Protein AF-A0A0U4WC47-F1 (afdb_monomer_lite)

Foldseek 3Di:
DDDDDDPVVVVVVVVVVVVVVVVVVLLVVLLVCLQVVLVVCCVPPQVVVQPFFPDWDFDDDLSQEIETEGECVLVPDDLLRNLVRVLVSLVVSVVVSVVSCVVSVVDDDPVDPPDPSWHWYWYQYPLGIWIQTPQSWIADRVGDIDHNCRRNCVVVVVVVVVVCCVVCQQDAAAAFFAFLVSNLSHVLHAFPDKDWDDVQVVDDQQPTKIKGWHFDADPVRHTQKIWIFIDGNRTTHHGIDMDGDDDD

Radius of gyration: 32.3 Å; chains: 1; bounding box: 63×48×121 Å

Secondary structure (DSSP, 8-state):
---PPPHHHHHHHHHHHHHHHHHHHHHHHHHHHHHHHHHHHIIIIIGGGSTTEEEEEEESTTS-EEEEEE-TTGGGS-HHHHHHHHHHHHHHHHHHHHHHHHHTT----TTS-------EEEEEETTEEEEEETTTEEE-TT--EE-HHHHSSHHHHHHHHHHHHHHTGGGSPP-TT-BGGGGGGSTT-S-SEEEE-TTGGGS-GGG-EEEEEEEEE-TTS-EEEEEEEEEETTEEEEEEEEEES---

pLDDT: mean 86.5, std 11.66, range [39.75, 97.38]

Structure (mmCIF, N/CA/C/O backbone):
data_AF-A0A0U4WC47-F1
#
_entry.id   AF-A0A0U4WC47-F1
#
loop_
_atom_site.group_PDB
_atom_site.id
_atom_site.type_symbol
_atom_site.label_atom_id
_atom_site.label_alt_id
_atom_site.label_comp_id
_atom_site.label_asym_id
_atom_site.label_entity_id
_atom_site.label_seq_id
_atom_site.pdbx_PDB_ins_code
_atom_site.Cartn_x
_atom_site.Cartn_y
_atom_site.Cartn_z
_atom_site.occupancy
_atom_site.B_iso_or_equiv
_atom_site.auth_seq_id
_atom_site.auth_comp_id
_atom_site.auth_asym_id
_atom_site.auth_atom_id
_atom_site.pdbx_PDB_model_num
ATOM 1 N N . MET A 1 1 ? 3.510 18.538 -71.691 1.00 40.88 1 MET A N 1
ATOM 2 C CA . MET A 1 1 ? 4.575 19.157 -70.867 1.00 40.88 1 MET A CA 1
ATOM 3 C C . MET A 1 1 ? 4.304 18.842 -69.401 1.00 40.88 1 MET A C 1
ATOM 5 O O . MET A 1 1 ? 3.218 19.149 -68.930 1.00 40.88 1 MET A O 1
ATOM 9 N N . LYS A 1 2 ? 5.226 18.169 -68.696 1.00 51.00 2 LYS A N 1
ATOM 10 C CA . LYS A 1 2 ? 5.104 17.934 -67.245 1.00 51.00 2 LYS A CA 1
ATOM 11 C C . LYS A 1 2 ? 5.467 19.232 -66.519 1.00 51.00 2 LYS A C 1
ATOM 13 O O . LYS A 1 2 ? 6.607 19.675 -66.615 1.00 51.00 2 LYS A O 1
ATOM 18 N N . ASN A 1 3 ? 4.503 19.838 -65.826 1.00 56.09 3 ASN A N 1
ATOM 19 C CA . ASN A 1 3 ? 4.734 21.010 -64.982 1.00 56.09 3 ASN A CA 1
ATOM 20 C C . ASN A 1 3 ? 5.703 20.632 -63.855 1.00 56.09 3 ASN A C 1
ATOM 22 O O . ASN A 1 3 ? 5.317 19.930 -62.920 1.00 56.09 3 ASN A O 1
ATOM 26 N N . LEU A 1 4 ? 6.964 21.070 -63.944 1.00 58.47 4 LEU A N 1
ATOM 27 C CA . LEU A 1 4 ? 7.881 20.968 -62.813 1.00 58.47 4 LEU A CA 1
ATOM 28 C C . LEU A 1 4 ? 7.326 21.810 -61.655 1.00 58.47 4 LEU A C 1
ATOM 30 O O . LEU A 1 4 ? 6.937 22.962 -61.877 1.00 58.47 4 LEU A O 1
ATOM 34 N N . PRO A 1 5 ? 7.290 21.275 -60.422 1.00 60.28 5 PRO A N 1
ATOM 35 C CA . PRO A 1 5 ? 6.843 22.047 -59.279 1.00 60.28 5 PRO A CA 1
ATOM 36 C C . PRO A 1 5 ? 7.751 23.278 -59.112 1.00 60.28 5 PRO A C 1
ATOM 38 O O . PRO A 1 5 ? 8.973 23.171 -59.259 1.00 60.28 5 PRO A O 1
ATOM 41 N N . PRO A 1 6 ? 7.184 24.461 -58.816 1.00 65.62 6 PRO A N 1
ATOM 42 C CA . PRO A 1 6 ? 7.965 25.683 -58.676 1.00 65.62 6 PRO A CA 1
ATOM 43 C C . PRO A 1 6 ? 9.021 25.484 -57.587 1.00 65.62 6 PRO A C 1
ATOM 45 O O . PRO A 1 6 ? 8.682 25.053 -56.487 1.00 65.62 6 PRO A O 1
ATOM 48 N N . LYS A 1 7 ? 10.291 25.805 -57.878 1.00 62.16 7 LYS A N 1
ATOM 49 C CA . LYS A 1 7 ? 11.459 25.544 -57.007 1.00 62.16 7 LYS A CA 1
ATOM 50 C C . LYS A 1 7 ? 11.210 25.882 -55.526 1.00 62.16 7 LYS A C 1
ATOM 52 O O . LYS A 1 7 ? 11.622 25.127 -54.654 1.00 62.16 7 LYS A O 1
ATOM 57 N N . ARG A 1 8 ? 10.459 26.954 -55.235 1.00 61.75 8 ARG A N 1
ATOM 58 C CA . ARG A 1 8 ? 10.066 27.362 -53.870 1.00 61.75 8 ARG A CA 1
ATOM 59 C C . ARG A 1 8 ? 9.258 26.303 -53.097 1.00 61.75 8 ARG A C 1
ATOM 61 O O . ARG A 1 8 ? 9.469 26.172 -51.899 1.00 61.75 8 ARG A O 1
ATOM 68 N N . ARG A 1 9 ? 8.392 25.524 -53.762 1.00 64.75 9 ARG A N 1
ATOM 69 C CA . ARG A 1 9 ? 7.627 24.423 -53.141 1.00 64.75 9 ARG A CA 1
ATOM 70 C C . ARG A 1 9 ? 8.509 23.224 -52.783 1.00 64.75 9 ARG A C 1
ATOM 72 O O . ARG A 1 9 ? 8.246 22.555 -51.792 1.00 64.75 9 ARG A O 1
ATOM 79 N N . LEU A 1 10 ? 9.563 22.964 -53.559 1.00 72.44 10 LEU A N 1
ATOM 80 C CA . LEU A 1 10 ? 10.512 21.886 -53.264 1.00 72.44 10 LEU A CA 1
ATOM 81 C C . LEU A 1 10 ? 11.360 22.227 -52.027 1.00 72.44 10 LEU A C 1
ATOM 83 O O . LEU A 1 10 ? 11.499 21.399 -51.132 1.00 72.44 10 LEU A O 1
ATOM 87 N N . PHE A 1 11 ? 11.842 23.472 -51.930 1.00 73.69 11 PHE A N 1
ATOM 88 C CA . PHE A 1 11 ? 12.573 23.954 -50.752 1.00 73.69 11 PHE A CA 1
ATOM 89 C C . PHE A 1 11 ? 11.724 23.926 -49.475 1.00 73.69 11 PHE A C 1
ATOM 91 O O . PHE A 1 11 ? 12.222 23.502 -48.436 1.00 73.69 11 PHE A O 1
ATOM 98 N N . SER A 1 12 ? 10.444 24.314 -49.539 1.00 74.69 12 SER A N 1
ATOM 99 C CA . SER A 1 12 ? 9.562 24.257 -48.366 1.00 74.69 12 SER A CA 1
ATOM 100 C C . SER A 1 12 ? 9.295 22.826 -47.896 1.00 74.69 12 SER A C 1
ATOM 102 O O . SER A 1 12 ? 9.267 22.581 -46.696 1.00 74.69 12 SER A O 1
ATOM 104 N N . VAL A 1 13 ? 9.146 21.865 -48.816 1.00 77.69 13 VAL A N 1
ATOM 105 C CA . VAL A 1 13 ? 8.960 20.447 -48.457 1.00 77.69 13 VAL A CA 1
ATOM 106 C C . VAL A 1 13 ? 10.220 19.879 -47.799 1.00 77.69 13 VAL A C 1
ATOM 108 O O . VAL A 1 13 ? 10.122 19.237 -46.757 1.00 77.69 13 VAL A O 1
ATOM 111 N N . ILE A 1 14 ? 11.404 20.171 -48.346 1.00 82.50 14 ILE A N 1
ATOM 112 C CA . ILE A 1 14 ? 12.684 19.741 -47.760 1.00 82.50 14 ILE A CA 1
ATOM 113 C C . ILE A 1 14 ? 12.885 20.355 -46.367 1.00 82.50 14 ILE A C 1
ATOM 115 O O . ILE A 1 14 ? 13.279 19.649 -45.443 1.00 82.50 14 ILE A O 1
ATOM 119 N N . ALA A 1 15 ? 12.566 21.640 -46.186 1.00 80.56 15 ALA A N 1
ATOM 120 C CA . ALA A 1 15 ? 12.652 22.305 -44.888 1.00 80.56 15 ALA A CA 1
ATOM 121 C C . ALA A 1 15 ? 11.724 21.667 -43.839 1.00 80.56 15 ALA A C 1
ATOM 123 O O . ALA A 1 15 ? 12.153 21.432 -42.714 1.00 80.56 15 ALA A O 1
ATOM 124 N N . VAL A 1 16 ? 10.483 21.323 -44.205 1.00 83.31 16 VAL A N 1
ATOM 125 C CA . VAL A 1 16 ? 9.547 20.625 -43.304 1.00 83.31 16 VAL A CA 1
ATOM 126 C C . VAL A 1 16 ? 10.073 19.239 -42.924 1.00 83.31 16 VAL A C 1
ATOM 128 O O . VAL A 1 16 ? 10.047 18.886 -41.749 1.00 83.31 16 VAL A O 1
ATOM 131 N N . ILE A 1 17 ? 10.607 18.476 -43.884 1.00 83.88 17 ILE A N 1
ATOM 132 C CA . ILE A 1 17 ? 11.210 17.160 -43.620 1.00 83.88 17 ILE A CA 1
ATOM 133 C C . ILE A 1 17 ? 12.399 17.287 -42.660 1.00 83.88 17 ILE A C 1
ATOM 135 O O . ILE A 1 17 ? 12.501 16.510 -41.715 1.00 83.88 17 ILE A O 1
ATOM 139 N N . LEU A 1 18 ? 13.272 18.279 -42.863 1.00 83.88 18 LEU A N 1
ATOM 140 C CA . LEU A 1 18 ? 14.415 18.530 -41.982 1.00 83.88 18 LEU A CA 1
ATOM 141 C C . LEU A 1 18 ? 13.976 18.909 -40.566 1.00 83.88 18 LEU A C 1
ATOM 143 O O . LEU A 1 18 ? 14.536 18.394 -39.604 1.00 83.88 18 LEU A O 1
ATOM 147 N N . ILE A 1 19 ? 12.957 19.759 -40.426 1.00 82.31 19 ILE A N 1
ATOM 148 C CA . ILE A 1 19 ? 12.401 20.130 -39.119 1.00 82.31 19 ILE A CA 1
ATOM 149 C C . ILE A 1 19 ? 11.858 18.889 -38.403 1.00 82.31 19 ILE A C 1
ATOM 151 O O . ILE A 1 19 ? 12.210 18.643 -37.252 1.00 82.31 19 ILE A O 1
ATOM 155 N N . ILE A 1 20 ? 11.053 18.077 -39.095 1.00 80.81 20 ILE A N 1
ATOM 156 C CA . ILE A 1 20 ? 10.508 16.825 -38.557 1.00 80.81 20 ILE A CA 1
ATOM 157 C C . ILE A 1 20 ? 11.643 15.886 -38.123 1.00 80.81 20 ILE A C 1
ATOM 159 O O . ILE A 1 20 ? 11.606 15.348 -37.018 1.00 80.81 20 ILE A O 1
ATOM 163 N N . LEU A 1 21 ? 12.678 15.729 -38.952 1.00 86.44 21 LEU A N 1
ATOM 164 C CA . LEU A 1 21 ? 13.836 14.891 -38.645 1.00 86.44 21 LEU A CA 1
ATOM 165 C C . LEU A 1 21 ? 14.581 15.373 -37.390 1.00 86.44 21 LEU A C 1
ATOM 167 O O . LEU A 1 21 ? 14.935 14.555 -36.546 1.00 86.44 21 LEU A O 1
ATOM 171 N N . VAL A 1 22 ? 14.786 16.684 -37.236 1.00 82.06 22 VAL A N 1
ATOM 172 C CA . VAL A 1 22 ? 15.430 17.266 -36.046 1.00 82.06 22 VAL A CA 1
ATOM 173 C C . VAL A 1 22 ? 14.623 16.971 -34.781 1.00 82.06 22 VAL A C 1
ATOM 175 O O . VAL A 1 22 ? 15.213 16.584 -33.772 1.00 82.06 22 VAL A O 1
ATOM 178 N N . PHE A 1 23 ? 13.291 17.086 -34.835 1.00 80.06 23 PHE A N 1
ATOM 179 C CA . PHE A 1 23 ? 12.427 16.714 -33.711 1.00 80.06 23 PHE A CA 1
ATOM 180 C C . PHE A 1 23 ? 12.566 15.227 -33.353 1.00 80.06 23 PHE A C 1
ATOM 182 O O . PHE A 1 23 ? 12.828 14.909 -32.195 1.00 80.06 23 PHE A O 1
ATOM 189 N N . TYR A 1 24 ? 12.503 14.324 -34.340 1.00 82.31 24 TYR A N 1
ATOM 190 C CA . TYR A 1 24 ? 12.669 12.883 -34.098 1.00 82.31 24 TYR A CA 1
ATOM 191 C C . TYR A 1 24 ? 14.044 12.522 -33.520 1.00 82.31 24 TYR A C 1
ATOM 193 O O . TYR A 1 24 ? 14.138 11.666 -32.641 1.00 82.31 24 TYR A O 1
ATOM 201 N N . ILE A 1 25 ? 15.115 13.176 -33.981 1.00 86.25 25 ILE A N 1
ATOM 202 C CA . ILE A 1 25 ? 16.465 12.976 -33.438 1.00 86.25 25 ILE A CA 1
ATOM 203 C C . ILE A 1 25 ? 16.537 13.458 -31.984 1.00 86.25 25 ILE A C 1
ATOM 205 O O . ILE A 1 25 ? 17.119 12.772 -31.143 1.00 86.25 25 ILE A O 1
ATOM 209 N N . GLY A 1 26 ? 15.937 14.610 -31.671 1.00 84.06 26 GLY A N 1
ATOM 210 C CA . GLY A 1 26 ? 15.867 15.135 -30.307 1.00 84.06 26 GLY A CA 1
ATOM 211 C C . GLY A 1 26 ? 15.173 14.166 -29.347 1.00 84.06 26 GLY A C 1
ATOM 212 O O . GLY A 1 26 ? 15.734 13.827 -28.301 1.00 84.06 26 GLY A O 1
ATOM 213 N N . ASP A 1 27 ? 14.007 13.654 -29.740 1.00 83.44 27 ASP A N 1
ATOM 214 C CA . ASP A 1 27 ? 13.246 12.675 -28.958 1.00 83.44 27 ASP A CA 1
ATOM 215 C C . ASP A 1 27 ? 14.028 11.370 -28.767 1.00 83.44 27 ASP A C 1
ATOM 217 O O . ASP A 1 27 ? 14.104 10.841 -27.655 1.00 83.44 27 ASP A O 1
ATOM 221 N N . PHE A 1 28 ? 14.687 10.883 -29.824 1.00 86.88 28 PHE A N 1
ATOM 222 C CA . PHE A 1 28 ? 15.540 9.698 -29.754 1.00 86.88 28 PHE A CA 1
ATOM 223 C C . PHE A 1 28 ? 16.703 9.878 -28.768 1.00 86.88 28 PHE A C 1
ATOM 225 O O . PHE A 1 28 ? 16.949 9.007 -27.931 1.00 86.88 28 PHE A O 1
ATOM 232 N N . ILE A 1 29 ? 17.401 11.019 -28.816 1.00 90.38 29 ILE A N 1
ATOM 233 C CA . ILE A 1 29 ? 18.509 11.329 -27.900 1.00 90.38 29 ILE A CA 1
ATOM 234 C C . ILE A 1 29 ? 18.018 11.370 -26.450 1.00 90.38 29 ILE A C 1
ATOM 236 O O . ILE A 1 29 ? 18.678 10.824 -25.562 1.00 90.38 29 ILE A O 1
ATOM 240 N N . ASN A 1 30 ? 16.874 12.007 -26.199 1.00 90.31 30 ASN A N 1
ATOM 241 C CA . ASN A 1 30 ? 16.283 12.090 -24.866 1.00 90.31 30 ASN A CA 1
ATOM 242 C C . ASN A 1 30 ? 15.894 10.705 -24.337 1.00 90.31 30 ASN A C 1
ATOM 244 O O . ASN A 1 30 ? 16.222 10.371 -23.197 1.00 90.31 30 ASN A O 1
ATOM 248 N N . HIS A 1 31 ? 15.283 9.867 -25.178 1.00 89.12 31 HIS A N 1
ATOM 249 C CA . HIS A 1 31 ? 14.934 8.494 -24.822 1.00 89.12 31 HIS A CA 1
ATOM 250 C C . HIS A 1 31 ? 16.175 7.637 -24.523 1.00 89.12 31 HIS A C 1
ATOM 252 O O . HIS A 1 31 ? 16.215 6.912 -23.529 1.00 89.12 31 HIS A O 1
ATOM 258 N N . TYR A 1 32 ? 17.229 7.765 -25.332 1.00 92.81 32 TYR A N 1
ATOM 259 C CA . TYR A 1 32 ? 18.493 7.065 -25.105 1.00 92.81 32 TYR A CA 1
ATOM 260 C C . TYR A 1 32 ? 19.158 7.479 -23.783 1.00 92.81 32 TYR A C 1
ATOM 262 O O . TYR A 1 32 ? 19.566 6.620 -22.998 1.00 92.81 32 TYR A O 1
ATOM 270 N N . LYS A 1 33 ? 19.232 8.789 -23.500 1.00 94.44 33 LYS A N 1
ATOM 271 C CA . LYS A 1 33 ? 19.784 9.308 -22.237 1.00 94.44 33 LYS A CA 1
ATOM 272 C C . LYS A 1 33 ? 18.973 8.845 -21.028 1.00 94.44 33 LYS A C 1
ATOM 274 O O . LYS A 1 33 ? 19.570 8.451 -20.032 1.00 94.44 33 LYS A O 1
ATOM 279 N N . PHE A 1 34 ? 17.644 8.849 -21.128 1.00 94.69 34 PHE A N 1
ATOM 280 C CA . PHE A 1 34 ? 16.756 8.319 -20.095 1.00 94.69 34 PHE A CA 1
ATOM 281 C C . PHE A 1 34 ? 17.054 6.849 -19.789 1.00 94.69 34 PHE A C 1
ATOM 283 O O . PHE A 1 34 ? 17.319 6.512 -18.636 1.00 94.69 34 PHE A O 1
ATOM 290 N N . ASN A 1 35 ? 17.083 5.996 -20.818 1.00 94.44 35 ASN A N 1
ATOM 291 C CA . ASN A 1 35 ? 17.319 4.563 -20.646 1.00 94.44 35 ASN A CA 1
ATOM 292 C C . ASN A 1 35 ? 18.686 4.283 -20.017 1.00 94.44 35 ASN A C 1
ATOM 294 O O . ASN A 1 35 ? 18.793 3.481 -19.090 1.00 94.44 35 ASN A O 1
ATOM 298 N N . ARG A 1 36 ? 19.729 4.960 -20.505 1.00 96.44 36 ARG A N 1
ATOM 299 C CA . ARG A 1 36 ? 21.088 4.819 -19.981 1.00 96.44 36 ARG A CA 1
ATOM 300 C C . ARG A 1 36 ? 21.171 5.259 -18.520 1.00 96.44 36 ARG A C 1
ATOM 302 O O . ARG A 1 36 ? 21.644 4.490 -17.693 1.00 96.44 36 ARG A O 1
ATOM 309 N N . ASP A 1 37 ? 20.706 6.465 -18.202 1.00 97.38 37 ASP A N 1
ATOM 310 C CA . ASP A 1 37 ? 20.843 7.034 -16.860 1.00 97.38 37 ASP A CA 1
ATOM 311 C C . ASP A 1 37 ? 20.012 6.267 -15.821 1.00 97.38 37 ASP A C 1
ATOM 313 O O . ASP A 1 37 ? 20.478 6.072 -14.698 1.00 97.38 37 ASP A O 1
ATOM 317 N N . LEU A 1 38 ? 18.809 5.797 -16.181 1.00 96.44 38 LEU A N 1
ATOM 318 C CA . LEU A 1 38 ? 18.002 4.976 -15.276 1.00 96.44 38 LEU A CA 1
ATOM 319 C C . LEU A 1 38 ? 18.659 3.612 -15.040 1.00 96.44 38 LEU A C 1
ATOM 321 O O . LEU A 1 38 ? 18.726 3.158 -13.901 1.00 96.44 38 LEU A O 1
ATOM 325 N N . LYS A 1 39 ? 19.195 2.978 -16.092 1.00 96.19 39 LYS A N 1
ATOM 326 C CA . LYS A 1 39 ? 19.908 1.701 -15.970 1.00 96.19 39 LYS A CA 1
ATOM 327 C C . LYS A 1 39 ? 21.163 1.828 -15.102 1.00 96.19 39 LYS A C 1
ATOM 329 O O . LYS A 1 39 ? 21.364 0.984 -14.234 1.00 96.19 39 LYS A O 1
ATOM 334 N N . SER A 1 40 ? 21.966 2.876 -15.302 1.00 96.62 40 SER A N 1
ATOM 335 C CA . SER A 1 40 ? 23.136 3.170 -14.460 1.00 96.62 40 SER A CA 1
ATOM 336 C C . SER A 1 40 ? 22.738 3.381 -13.005 1.00 96.62 40 SER A C 1
ATOM 338 O O . SER A 1 40 ? 23.314 2.766 -12.117 1.00 96.62 40 SER A O 1
ATOM 340 N N . TYR A 1 41 ? 21.696 4.172 -12.749 1.00 96.25 41 TYR A N 1
ATOM 341 C CA . TYR A 1 41 ? 21.220 4.391 -11.389 1.00 96.25 41 TYR A CA 1
ATOM 342 C C . TYR A 1 41 ? 20.768 3.094 -10.704 1.00 96.25 41 TYR A C 1
ATOM 344 O O . TYR A 1 41 ? 21.143 2.852 -9.560 1.00 96.25 41 TYR A O 1
ATOM 352 N N . VAL A 1 42 ? 20.011 2.233 -11.392 1.00 94.81 42 VAL A N 1
ATOM 353 C CA . VAL A 1 42 ? 19.596 0.952 -10.802 1.00 94.81 42 VAL A CA 1
ATOM 354 C C . VAL A 1 42 ? 20.811 0.071 -10.509 1.00 94.81 42 VAL A C 1
ATOM 356 O O . VAL A 1 42 ? 20.886 -0.494 -9.421 1.00 94.81 42 VAL A O 1
ATOM 359 N N . ALA A 1 43 ? 21.787 0.014 -11.420 1.00 93.88 43 ALA A N 1
ATOM 360 C CA . ALA A 1 43 ? 23.025 -0.744 -11.235 1.00 93.88 43 ALA A CA 1
ATOM 361 C C . ALA A 1 43 ? 23.877 -0.244 -10.057 1.00 93.88 43 ALA A C 1
ATOM 363 O O . ALA A 1 43 ? 24.466 -1.047 -9.342 1.00 93.88 43 ALA A O 1
ATOM 364 N N . GLU A 1 44 ? 23.964 1.073 -9.872 1.00 93.12 44 GLU A N 1
ATOM 365 C CA . GLU A 1 44 ? 24.896 1.706 -8.930 1.00 93.12 44 GLU A CA 1
ATOM 366 C C . GLU A 1 44 ? 24.268 1.974 -7.556 1.00 93.12 44 GLU A C 1
ATOM 368 O O . GLU A 1 44 ? 24.967 1.973 -6.547 1.00 93.12 44 GLU A O 1
ATOM 373 N N . SER A 1 45 ? 22.958 2.235 -7.501 1.00 88.50 45 SER A N 1
ATOM 374 C CA . SER A 1 45 ? 22.285 2.759 -6.301 1.00 88.50 45 SER A CA 1
ATOM 375 C C . SER A 1 45 ? 21.182 1.865 -5.746 1.00 88.50 45 SER A C 1
ATOM 377 O O . SER A 1 45 ? 20.922 1.941 -4.545 1.00 88.50 45 SER A O 1
ATOM 379 N N . VAL A 1 46 ? 20.533 1.050 -6.584 1.00 88.00 46 VAL A N 1
ATOM 380 C CA . VAL A 1 46 ? 19.384 0.225 -6.179 1.00 88.00 46 VAL A CA 1
ATOM 381 C C . VAL A 1 46 ? 19.815 -1.226 -6.000 1.00 88.00 46 VAL A C 1
ATOM 383 O O . VAL A 1 46 ? 19.888 -1.690 -4.868 1.00 88.00 46 VAL A O 1
ATOM 386 N N . ALA A 1 47 ? 20.189 -1.917 -7.081 1.00 87.56 47 ALA A N 1
ATOM 387 C CA . ALA A 1 47 ? 20.524 -3.342 -7.074 1.00 87.56 47 ALA A CA 1
ATOM 388 C C . ALA A 1 47 ? 21.564 -3.745 -6.005 1.00 87.56 47 ALA A C 1
ATOM 390 O O . ALA A 1 47 ? 21.325 -4.738 -5.322 1.00 87.56 47 ALA A O 1
ATOM 391 N N . PRO A 1 48 ? 22.650 -2.979 -5.753 1.00 85.75 48 PRO A N 1
ATOM 392 C CA . PRO A 1 48 ? 23.635 -3.344 -4.730 1.00 85.75 48 PRO A CA 1
ATOM 393 C C . PRO A 1 48 ? 23.092 -3.343 -3.295 1.00 85.75 48 PRO A C 1
ATOM 395 O O . PRO A 1 48 ? 23.665 -3.991 -2.424 1.00 85.75 48 PRO A O 1
ATOM 398 N N . LYS A 1 49 ? 22.004 -2.609 -3.026 1.00 82.81 49 LYS A N 1
ATOM 399 C CA . LYS A 1 49 ? 21.366 -2.554 -1.701 1.00 82.81 49 LYS A CA 1
ATOM 400 C C . LYS A 1 49 ? 20.381 -3.700 -1.481 1.00 82.81 49 LYS A C 1
ATOM 402 O O . LYS A 1 49 ? 19.960 -3.933 -0.351 1.00 82.81 49 LYS A O 1
ATOM 407 N N . ILE A 1 50 ? 20.002 -4.404 -2.545 1.00 84.06 50 ILE A N 1
ATOM 408 C CA . ILE A 1 50 ? 18.994 -5.453 -2.491 1.00 84.06 50 ILE A CA 1
ATOM 409 C C . ILE A 1 50 ? 19.694 -6.792 -2.262 1.00 84.06 50 ILE A C 1
ATOM 411 O O . ILE A 1 50 ? 20.202 -7.434 -3.183 1.00 84.06 50 ILE A O 1
ATOM 415 N N . LYS A 1 51 ? 19.729 -7.222 -1.001 1.00 80.12 51 LYS A N 1
ATOM 416 C CA . LYS A 1 51 ? 20.315 -8.509 -0.622 1.00 80.12 51 LYS A CA 1
ATOM 417 C C . LYS A 1 51 ? 19.589 -9.653 -1.344 1.00 80.12 51 LYS A C 1
ATOM 419 O O . LYS A 1 51 ? 18.366 -9.723 -1.313 1.00 80.12 51 LYS A O 1
ATOM 424 N N . GLY A 1 52 ? 20.348 -10.556 -1.965 1.00 80.31 52 GLY A N 1
ATOM 425 C CA . GLY A 1 52 ? 19.808 -11.761 -2.609 1.00 80.31 52 GLY A CA 1
ATOM 426 C C . GLY A 1 52 ? 19.327 -11.584 -4.055 1.00 80.31 52 GLY A C 1
ATOM 427 O O . GLY A 1 52 ? 18.905 -12.569 -4.664 1.00 80.31 52 GLY A O 1
ATOM 428 N N . VAL A 1 53 ? 19.427 -10.380 -4.637 1.00 87.50 53 VAL A N 1
ATOM 429 C CA . VAL A 1 53 ? 19.207 -10.189 -6.080 1.00 87.50 53 VAL A CA 1
ATOM 430 C C . VAL A 1 53 ? 20.344 -10.833 -6.862 1.00 87.50 53 VAL A C 1
ATOM 432 O O . VAL A 1 53 ? 21.515 -10.521 -6.653 1.00 87.50 53 VAL A O 1
ATOM 435 N N . LYS A 1 54 ? 19.983 -11.720 -7.789 1.00 89.25 54 LYS A N 1
ATOM 436 C CA . LYS A 1 54 ? 20.915 -12.354 -8.728 1.00 89.25 54 LYS A CA 1
ATOM 437 C C . LYS A 1 54 ? 21.130 -11.479 -9.954 1.00 89.25 54 LYS A C 1
ATOM 439 O O . LYS A 1 54 ? 22.257 -11.265 -10.382 1.00 89.25 54 LYS A O 1
ATOM 444 N N . GLU A 1 55 ? 20.032 -10.974 -10.508 1.00 93.12 55 GLU A N 1
ATOM 445 C CA . GLU A 1 55 ? 20.016 -10.195 -11.742 1.00 93.12 55 GLU A CA 1
ATOM 446 C C . GLU A 1 55 ? 18.906 -9.147 -11.695 1.00 93.12 55 GLU A C 1
ATOM 448 O O . GLU A 1 55 ? 17.898 -9.318 -11.005 1.00 93.12 55 GLU A O 1
ATOM 453 N N . PHE A 1 56 ? 19.068 -8.076 -12.470 1.00 95.38 56 PHE A N 1
ATOM 454 C CA . PHE A 1 56 ? 18.011 -7.098 -12.692 1.00 95.38 56 PHE A CA 1
ATOM 455 C C . PHE A 1 56 ? 17.910 -6.728 -14.173 1.00 95.38 56 PHE A C 1
ATOM 457 O O . PHE A 1 56 ? 18.891 -6.760 -14.921 1.00 95.38 56 PHE A O 1
ATOM 464 N N . SER A 1 57 ? 16.721 -6.316 -14.602 1.00 96.31 57 SER A N 1
ATOM 465 C CA . SER A 1 57 ? 16.503 -5.708 -15.913 1.00 96.31 57 SER A CA 1
ATOM 466 C C . SER A 1 57 ? 15.411 -4.644 -15.852 1.00 96.31 57 SER A C 1
ATOM 468 O O . SER A 1 57 ? 14.653 -4.563 -14.891 1.00 96.31 57 SER A O 1
ATOM 470 N N . LEU A 1 58 ? 15.344 -3.799 -16.879 1.00 96.25 58 LEU A N 1
ATOM 471 C CA . LEU A 1 58 ? 14.319 -2.766 -17.015 1.00 96.25 58 LEU A CA 1
ATOM 472 C C . LEU A 1 58 ? 13.496 -3.046 -18.268 1.00 96.25 58 LEU A C 1
ATOM 474 O O . LEU A 1 58 ? 14.068 -3.350 -19.316 1.00 96.25 58 LEU A O 1
ATOM 478 N N . SER A 1 59 ? 12.171 -2.944 -18.175 1.00 94.50 59 SER A N 1
ATOM 479 C CA . SER A 1 59 ? 11.284 -3.243 -19.304 1.00 94.50 59 SER A CA 1
ATOM 480 C C . SER A 1 59 ? 10.004 -2.403 -19.312 1.00 94.50 59 SER A C 1
ATOM 482 O O . SER A 1 59 ? 9.716 -1.643 -18.385 1.00 94.50 59 SER A O 1
ATOM 484 N N . GLY A 1 60 ? 9.236 -2.519 -20.396 1.00 89.44 60 GLY A N 1
ATOM 485 C CA . GLY A 1 60 ? 7.979 -1.800 -20.580 1.00 89.44 60 GLY A CA 1
ATOM 486 C C . GLY A 1 60 ? 8.142 -0.332 -21.006 1.00 89.44 60 GLY A C 1
ATOM 487 O O . GLY A 1 60 ? 9.258 0.193 -21.096 1.00 89.44 60 GLY A O 1
ATOM 488 N N . PRO A 1 61 ? 7.021 0.351 -21.296 1.00 86.19 61 PRO A N 1
ATOM 489 C CA . PRO A 1 61 ? 7.027 1.736 -21.753 1.00 86.19 61 PRO A CA 1
ATOM 490 C C . PRO A 1 61 ? 7.645 2.652 -20.699 1.00 86.19 61 PRO A C 1
ATOM 492 O O . PRO A 1 61 ? 7.321 2.573 -19.513 1.00 86.19 61 PRO A O 1
ATOM 495 N N . LYS A 1 62 ? 8.565 3.518 -21.143 1.00 87.44 62 LYS A N 1
ATOM 496 C CA . LYS A 1 62 ? 9.361 4.395 -20.265 1.00 87.44 62 LYS A CA 1
ATOM 497 C C . LYS A 1 62 ? 9.979 3.624 -19.095 1.00 87.44 62 LYS A C 1
ATOM 499 O O . LYS A 1 62 ? 10.003 4.141 -17.980 1.00 87.44 62 LYS A O 1
ATOM 504 N N . LEU A 1 63 ? 10.410 2.384 -19.351 1.00 92.06 63 LEU A N 1
ATOM 505 C CA . LEU A 1 63 ? 10.995 1.487 -18.359 1.00 92.06 63 LEU A CA 1
ATOM 506 C C . LEU A 1 63 ? 10.144 1.466 -17.086 1.00 92.06 63 LEU A C 1
ATOM 508 O O . LEU A 1 63 ? 10.595 1.908 -16.043 1.00 92.06 63 LEU A O 1
ATOM 512 N N . LYS A 1 64 ? 8.862 1.111 -17.199 1.00 92.19 64 LYS A N 1
ATOM 513 C CA . LYS A 1 64 ? 7.961 1.084 -16.038 1.00 92.19 64 LYS A CA 1
ATOM 514 C C . LYS A 1 64 ? 8.226 -0.099 -15.110 1.00 92.19 64 LYS A C 1
ATOM 516 O O . LYS A 1 64 ? 7.948 0.000 -13.926 1.00 92.19 64 LYS A O 1
ATOM 521 N N . ASN A 1 65 ? 8.762 -1.192 -15.646 1.00 96.00 65 ASN A N 1
ATOM 522 C CA . ASN A 1 65 ? 9.004 -2.411 -14.894 1.00 96.00 65 ASN A CA 1
ATOM 523 C C . ASN A 1 65 ? 10.478 -2.473 -14.484 1.00 96.00 65 ASN A C 1
ATOM 525 O O . ASN A 1 65 ? 11.358 -2.551 -15.353 1.00 96.00 65 ASN A O 1
ATOM 529 N N . LEU A 1 66 ? 10.730 -2.499 -13.177 1.00 97.06 66 LEU A N 1
ATOM 530 C CA . LEU A 1 66 ? 11.988 -2.952 -12.594 1.00 97.06 66 LEU A CA 1
ATOM 531 C C . LEU A 1 66 ? 11.881 -4.456 -12.344 1.00 97.06 66 LEU A C 1
ATOM 533 O O . LEU A 1 66 ? 11.232 -4.888 -11.399 1.00 97.06 66 LEU A O 1
ATOM 537 N N . ASN A 1 67 ? 12.503 -5.260 -13.198 1.00 97.12 67 ASN A N 1
ATOM 538 C CA . ASN A 1 67 ? 12.519 -6.706 -13.028 1.00 97.12 67 ASN A CA 1
ATOM 539 C C . ASN A 1 67 ? 13.701 -7.096 -12.140 1.00 97.12 67 ASN A C 1
ATOM 541 O O . ASN A 1 67 ? 14.844 -6.760 -12.460 1.00 97.12 67 ASN A O 1
ATOM 545 N N . LEU A 1 68 ? 13.436 -7.839 -11.075 1.00 95.44 68 LEU A N 1
ATOM 546 C CA . LEU A 1 68 ? 14.425 -8.370 -10.149 1.00 95.44 68 LEU A CA 1
ATOM 547 C C . LEU A 1 68 ? 14.312 -9.894 -10.120 1.00 95.44 68 LEU A C 1
ATOM 549 O O . LEU A 1 68 ? 13.216 -10.430 -9.975 1.00 95.44 68 LEU A O 1
ATOM 553 N N . THR A 1 69 ? 15.437 -10.590 -10.232 1.00 94.94 69 THR A N 1
ATOM 554 C CA . THR A 1 69 ? 15.492 -12.051 -10.118 1.00 94.94 69 THR A CA 1
ATOM 555 C C . THR A 1 69 ? 16.108 -12.428 -8.778 1.00 94.94 69 THR A C 1
ATOM 557 O O . THR A 1 69 ? 17.237 -12.026 -8.482 1.00 94.94 69 THR A O 1
ATOM 560 N N . PHE A 1 70 ? 15.393 -13.226 -7.987 1.00 90.25 70 PHE A N 1
ATOM 561 C CA . PHE A 1 70 ? 15.824 -13.669 -6.659 1.00 90.25 70 PHE A CA 1
ATOM 562 C C . PHE A 1 70 ? 16.079 -15.181 -6.596 1.00 90.25 70 PHE A C 1
ATOM 564 O O . PHE A 1 70 ? 15.754 -15.944 -7.506 1.00 90.25 70 PHE A O 1
ATOM 571 N N . GLY A 1 71 ? 16.738 -15.614 -5.517 1.00 79.88 71 GLY A N 1
ATOM 572 C CA . GLY A 1 71 ? 16.748 -17.016 -5.091 1.00 79.88 71 GLY A CA 1
ATOM 573 C C . GLY A 1 71 ? 15.485 -17.404 -4.315 1.00 79.88 71 GLY A C 1
ATOM 574 O O . GLY A 1 71 ? 14.526 -16.642 -4.251 1.00 79.88 71 GLY A O 1
ATOM 575 N N . GLU A 1 72 ? 15.510 -18.586 -3.700 1.00 76.38 72 GLU A N 1
ATOM 576 C CA . GLU A 1 72 ? 14.375 -19.130 -2.933 1.00 76.38 72 GLU A CA 1
ATOM 577 C C . GLU A 1 72 ? 14.069 -18.336 -1.653 1.00 76.38 72 GLU A C 1
ATOM 579 O O . GLU A 1 72 ? 12.959 -18.417 -1.134 1.00 76.38 72 GLU A O 1
ATOM 584 N N . ASP A 1 73 ? 15.018 -17.531 -1.170 1.00 83.69 73 ASP A N 1
ATOM 585 C CA . ASP A 1 73 ? 14.891 -16.754 0.067 1.00 83.69 73 ASP A CA 1
ATOM 586 C C . ASP A 1 73 ? 13.715 -15.763 0.028 1.00 83.69 73 ASP A C 1
ATOM 588 O O . ASP A 1 73 ? 13.062 -15.542 1.045 1.00 83.69 73 ASP A O 1
ATOM 592 N N . PHE A 1 74 ? 13.403 -15.185 -1.141 1.00 89.38 74 PHE A N 1
ATOM 593 C CA . PHE A 1 74 ? 12.278 -14.249 -1.273 1.00 89.38 74 PHE A CA 1
ATOM 594 C C . PHE A 1 74 ? 10.927 -14.950 -1.081 1.00 89.38 74 PHE A C 1
ATOM 596 O O . PHE A 1 74 ? 10.016 -14.400 -0.463 1.00 89.38 74 PHE A O 1
ATOM 603 N N . ASP A 1 75 ? 10.807 -16.192 -1.556 1.00 88.75 75 ASP A N 1
ATOM 604 C CA . ASP A 1 75 ? 9.577 -16.976 -1.440 1.00 88.75 75 ASP A CA 1
ATOM 605 C C . ASP A 1 75 ? 9.289 -17.411 0.008 1.00 88.75 75 ASP A C 1
ATOM 607 O O . ASP A 1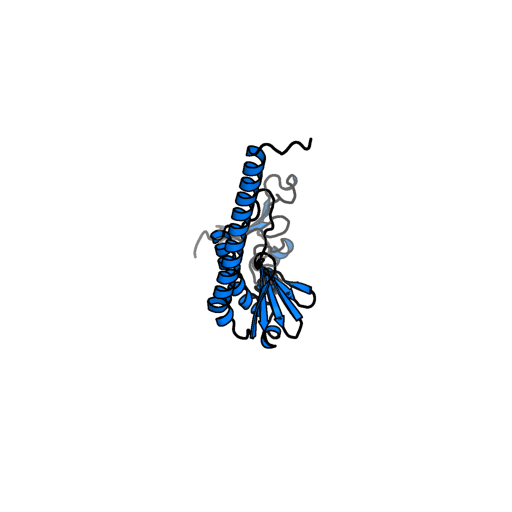 75 ? 8.170 -17.832 0.302 1.00 88.75 75 ASP A O 1
ATOM 611 N N . GLN A 1 76 ? 10.286 -17.347 0.898 1.00 88.94 76 GLN A N 1
ATOM 612 C CA . GLN A 1 76 ? 10.162 -17.699 2.317 1.00 88.94 76 GLN A CA 1
ATOM 613 C C . GLN A 1 76 ? 9.668 -16.534 3.184 1.00 88.94 76 GLN A C 1
ATOM 615 O O . GLN A 1 76 ? 9.257 -16.757 4.321 1.00 88.94 76 GLN A O 1
ATOM 620 N N . LEU A 1 77 ? 9.703 -15.305 2.664 1.00 89.00 77 LEU A N 1
ATOM 621 C CA . LEU A 1 77 ? 9.241 -14.120 3.381 1.00 89.00 77 LEU A CA 1
ATOM 622 C C . LEU A 1 77 ? 7.718 -14.139 3.566 1.00 89.00 77 LEU A C 1
ATOM 624 O O . LEU A 1 77 ? 6.973 -14.542 2.662 1.00 89.00 77 LEU A O 1
ATOM 628 N N . SER A 1 78 ? 7.254 -13.638 4.712 1.00 89.75 78 SER A N 1
ATOM 629 C CA . SER A 1 78 ? 5.835 -13.332 4.915 1.00 89.75 78 SER A CA 1
ATOM 630 C C . SER A 1 78 ? 5.370 -12.232 3.945 1.00 89.75 78 SER A C 1
ATOM 632 O O . SER A 1 78 ? 6.191 -11.535 3.345 1.00 89.75 78 SER A O 1
ATOM 634 N N . LEU A 1 79 ? 4.056 -12.073 3.753 1.00 88.50 79 LEU A N 1
ATOM 635 C CA . LEU A 1 79 ? 3.517 -10.987 2.919 1.00 88.50 79 LEU A CA 1
ATOM 636 C C . LEU A 1 79 ? 3.943 -9.604 3.442 1.00 88.50 79 LEU A C 1
ATOM 638 O O . LEU A 1 79 ? 4.366 -8.758 2.654 1.00 88.50 79 LEU A O 1
ATOM 642 N N . GLU A 1 80 ? 3.918 -9.419 4.764 1.00 87.44 80 GLU A N 1
ATOM 643 C CA . GLU A 1 80 ? 4.377 -8.200 5.438 1.00 87.44 80 GLU A CA 1
ATOM 644 C C . GLU A 1 80 ? 5.869 -7.945 5.180 1.00 87.44 80 GLU A C 1
ATOM 646 O O . GLU A 1 80 ? 6.254 -6.853 4.759 1.00 87.44 80 GLU A O 1
ATOM 651 N N . ASP A 1 81 ? 6.720 -8.965 5.325 1.00 88.44 81 ASP A N 1
ATOM 652 C CA . ASP A 1 81 ? 8.159 -8.823 5.077 1.00 88.44 81 ASP A CA 1
ATOM 653 C C . ASP A 1 81 ? 8.458 -8.491 3.609 1.00 88.44 81 ASP A C 1
ATOM 655 O O . ASP A 1 81 ? 9.305 -7.639 3.327 1.00 88.44 81 ASP A O 1
ATOM 659 N N . LYS A 1 82 ? 7.749 -9.127 2.660 1.00 90.38 82 LYS A N 1
ATOM 660 C CA . LYS A 1 82 ? 7.852 -8.801 1.226 1.00 90.38 82 LYS A CA 1
ATOM 661 C C . LYS A 1 82 ? 7.489 -7.337 0.989 1.00 90.38 82 LYS A C 1
ATOM 663 O O . LYS A 1 82 ? 8.199 -6.637 0.268 1.00 90.38 82 LYS A O 1
ATOM 668 N N . TYR A 1 83 ? 6.415 -6.863 1.610 1.00 89.75 83 TYR A N 1
ATOM 669 C CA . TYR A 1 83 ? 5.957 -5.485 1.495 1.00 89.75 83 TYR A CA 1
ATOM 670 C C . TYR A 1 83 ? 6.957 -4.476 2.079 1.00 89.75 83 TYR A C 1
ATOM 672 O O . TYR A 1 83 ? 7.370 -3.550 1.375 1.00 89.75 83 TYR A O 1
ATOM 680 N N . ILE A 1 84 ? 7.408 -4.679 3.322 1.00 87.38 84 ILE A N 1
ATOM 681 C CA . ILE A 1 84 ? 8.397 -3.820 4.000 1.00 87.38 84 ILE A CA 1
ATOM 682 C C . ILE A 1 84 ? 9.693 -3.747 3.190 1.00 87.38 84 ILE A C 1
ATOM 684 O O . ILE A 1 84 ? 10.313 -2.687 3.087 1.00 87.38 84 ILE A O 1
ATOM 688 N N . PHE A 1 85 ? 10.089 -4.864 2.586 1.00 89.94 85 PHE A N 1
ATOM 689 C CA . PHE A 1 85 ? 11.266 -4.948 1.738 1.00 89.94 85 PHE A CA 1
ATOM 690 C C . PHE A 1 85 ? 11.110 -4.193 0.406 1.00 89.94 85 PHE A C 1
ATOM 692 O O . PHE A 1 85 ? 12.024 -3.474 -0.003 1.00 89.94 85 PHE A O 1
ATOM 699 N N . LEU A 1 86 ? 9.966 -4.326 -0.275 1.00 91.81 86 LEU A N 1
ATOM 700 C CA . LEU A 1 86 ? 9.746 -3.761 -1.613 1.00 91.81 86 LEU A CA 1
ATOM 701 C C . LEU A 1 86 ? 9.379 -2.274 -1.605 1.00 91.81 86 LEU A C 1
ATOM 703 O O . LEU A 1 86 ? 9.814 -1.539 -2.496 1.00 91.81 86 LEU A O 1
ATOM 707 N N . LYS A 1 87 ? 8.634 -1.805 -0.597 1.00 91.50 87 LYS A N 1
ATOM 708 C CA . LYS A 1 87 ? 8.181 -0.408 -0.480 1.00 91.50 87 LYS A CA 1
ATOM 709 C C . LYS A 1 87 ? 9.307 0.629 -0.643 1.00 91.50 87 LYS A C 1
ATOM 711 O O . LYS A 1 87 ? 9.174 1.520 -1.486 1.00 91.50 87 LYS A O 1
ATOM 716 N N . PRO A 1 88 ? 10.439 0.555 0.087 1.00 90.94 88 PRO A N 1
ATOM 717 C CA . PRO A 1 88 ? 11.515 1.533 -0.073 1.00 90.94 88 PRO A CA 1
ATOM 718 C C . PRO A 1 88 ? 12.181 1.466 -1.455 1.00 90.94 88 PRO A C 1
ATOM 720 O O . PRO A 1 88 ? 12.579 2.506 -1.979 1.00 90.94 88 PRO A O 1
ATOM 723 N N . ILE A 1 89 ? 12.270 0.278 -2.065 1.00 92.81 89 ILE A N 1
ATOM 724 C CA . ILE A 1 89 ? 12.837 0.094 -3.411 1.00 92.81 89 ILE A CA 1
ATOM 725 C C . ILE A 1 89 ? 11.944 0.778 -4.449 1.00 92.81 89 ILE A C 1
ATOM 727 O O . ILE A 1 89 ? 12.449 1.499 -5.311 1.00 92.81 89 ILE A O 1
ATOM 731 N N . MET A 1 90 ? 10.626 0.584 -4.347 1.00 93.62 90 MET A N 1
ATOM 732 C CA . MET A 1 90 ? 9.651 1.215 -5.237 1.00 93.62 90 MET A CA 1
ATOM 733 C C . MET A 1 90 ? 9.727 2.736 -5.146 1.00 93.62 90 MET A C 1
ATOM 735 O O . MET A 1 90 ? 9.861 3.396 -6.172 1.00 93.62 90 MET A O 1
ATOM 739 N N . ASN A 1 91 ? 9.732 3.284 -3.929 1.00 91.31 91 ASN A N 1
ATOM 740 C CA . ASN A 1 91 ? 9.788 4.729 -3.715 1.00 91.31 91 ASN A CA 1
ATOM 741 C C . ASN A 1 91 ? 11.049 5.364 -4.325 1.00 91.31 91 ASN A C 1
ATOM 743 O O . ASN A 1 91 ? 10.969 6.404 -4.983 1.00 91.31 91 ASN A O 1
ATOM 747 N N . ASP A 1 92 ? 12.216 4.740 -4.131 1.00 92.12 92 ASP A N 1
ATOM 748 C CA . ASP A 1 92 ? 13.488 5.226 -4.685 1.00 92.12 92 ASP A CA 1
ATOM 749 C C . ASP A 1 92 ? 13.472 5.160 -6.226 1.00 92.12 92 ASP A C 1
ATOM 751 O O . ASP A 1 92 ? 13.772 6.138 -6.923 1.00 92.12 92 ASP A O 1
ATOM 755 N N . TYR A 1 93 ? 13.011 4.030 -6.774 1.00 92.56 93 TYR A N 1
ATOM 756 C CA . TYR A 1 93 ? 12.898 3.812 -8.213 1.00 92.56 93 TYR A CA 1
ATOM 757 C C . TYR A 1 93 ? 11.918 4.778 -8.892 1.00 92.56 93 TYR A C 1
ATOM 759 O O . TYR A 1 93 ? 12.272 5.420 -9.887 1.00 92.56 93 TYR A O 1
ATOM 767 N N . GLU A 1 94 ? 10.704 4.917 -8.359 1.00 92.06 94 GLU A N 1
ATOM 768 C CA . GLU A 1 94 ? 9.667 5.806 -8.879 1.00 92.06 94 GLU A CA 1
ATOM 769 C C . GLU A 1 94 ? 10.113 7.266 -8.840 1.00 92.06 94 GLU A C 1
ATOM 771 O O . GLU A 1 94 ? 9.977 7.979 -9.841 1.00 92.06 94 GLU A O 1
ATOM 776 N N . SER A 1 95 ? 10.703 7.700 -7.723 1.00 91.12 95 SER A N 1
ATOM 777 C CA . SER A 1 95 ? 11.231 9.055 -7.562 1.00 91.12 95 SER A CA 1
ATOM 778 C C . SER A 1 95 ? 12.279 9.366 -8.632 1.00 91.12 95 SER A C 1
ATOM 780 O O . SER A 1 95 ? 12.165 10.355 -9.373 1.00 91.12 95 SER A O 1
ATOM 782 N N . LYS A 1 96 ? 13.269 8.479 -8.809 1.00 94.12 96 LYS A N 1
ATOM 783 C CA . LYS A 1 96 ? 14.317 8.687 -9.811 1.00 94.12 96 LYS A CA 1
ATOM 784 C C . LYS A 1 96 ? 13.782 8.632 -11.236 1.00 94.12 96 LYS A C 1
ATOM 786 O O . LYS A 1 96 ? 14.158 9.471 -12.062 1.00 94.12 96 LYS A O 1
ATOM 791 N N . ARG A 1 97 ? 12.919 7.661 -11.540 1.00 92.75 97 ARG A N 1
ATOM 792 C CA . ARG A 1 97 ? 12.302 7.502 -12.860 1.00 92.75 97 ARG A CA 1
ATOM 793 C C . ARG A 1 97 ? 11.495 8.743 -13.232 1.00 92.75 97 ARG A C 1
ATOM 795 O O . ARG A 1 97 ? 11.684 9.274 -14.326 1.00 92.75 97 ARG A O 1
ATOM 802 N N . SER A 1 98 ? 10.670 9.244 -12.319 1.00 89.88 98 SER A N 1
ATOM 803 C CA . SER A 1 98 ? 9.860 10.451 -12.516 1.00 89.88 98 SER A CA 1
ATOM 804 C C . SER A 1 98 ? 10.730 11.683 -12.756 1.00 89.88 98 SER A C 1
ATOM 806 O O . SER A 1 98 ? 10.496 12.444 -13.698 1.00 89.88 98 SER A O 1
ATOM 808 N N . TRP A 1 99 ? 11.808 11.838 -11.981 1.00 91.69 99 TRP A N 1
ATOM 809 C CA . TRP A 1 99 ? 12.777 12.909 -12.206 1.00 91.69 99 TRP A CA 1
ATOM 810 C C . TRP A 1 99 ? 13.440 12.823 -13.589 1.00 91.69 99 TRP A C 1
ATOM 812 O O . TRP A 1 99 ? 13.552 13.838 -14.276 1.00 91.69 99 TRP A O 1
ATOM 822 N N . LEU A 1 100 ? 13.849 11.629 -14.037 1.00 93.00 100 LEU A N 1
ATOM 823 C CA . LEU A 1 100 ? 14.464 11.440 -15.356 1.00 93.00 100 LEU A CA 1
ATOM 824 C C . LEU A 1 100 ? 13.475 11.676 -16.507 1.00 93.00 100 LEU A C 1
ATOM 826 O O . LEU A 1 100 ? 13.862 12.270 -17.514 1.00 93.00 100 LEU A O 1
ATOM 830 N N . ILE A 1 101 ? 12.210 11.264 -16.359 1.00 90.06 101 ILE A N 1
ATOM 831 C CA . ILE A 1 101 ? 11.134 11.583 -17.314 1.00 90.06 101 ILE A CA 1
ATOM 832 C C . ILE A 1 101 ? 11.009 13.101 -17.462 1.00 90.06 101 ILE A C 1
ATOM 834 O O . ILE A 1 101 ? 10.964 13.604 -18.586 1.00 90.06 101 ILE A O 1
ATOM 838 N N . SER A 1 102 ? 11.025 13.823 -16.338 1.00 87.75 102 SER A N 1
ATOM 839 C CA . SER A 1 102 ? 10.980 15.284 -16.321 1.00 87.75 102 SER A CA 1
ATOM 840 C C . SER A 1 102 ? 12.201 15.912 -16.990 1.00 87.75 102 SER A C 1
ATOM 842 O O . SER A 1 102 ? 12.071 16.712 -17.914 1.00 87.75 102 SER A O 1
ATOM 844 N N . LYS A 1 103 ? 13.404 15.488 -16.586 1.00 91.94 103 LYS A N 1
ATOM 845 C CA . LYS A 1 103 ? 14.687 15.988 -17.095 1.00 91.94 103 LYS A CA 1
ATOM 846 C C . LYS A 1 103 ? 14.818 15.845 -18.612 1.00 91.94 103 LYS A C 1
ATOM 848 O O . LYS A 1 103 ? 15.391 16.719 -19.259 1.00 91.94 103 LYS A O 1
ATOM 853 N N . TYR A 1 104 ? 14.323 14.742 -19.167 1.00 90.44 104 TYR A N 1
ATOM 854 C CA . TYR A 1 104 ? 14.411 14.438 -20.595 1.00 90.44 104 TYR A CA 1
ATOM 855 C C . TYR A 1 104 ? 13.143 14.791 -21.378 1.00 90.44 104 TYR A C 1
ATOM 857 O O . TYR A 1 104 ? 13.041 14.429 -22.547 1.00 90.44 104 TYR A O 1
ATOM 865 N N . ASN A 1 105 ? 12.206 15.528 -20.766 1.00 86.00 105 ASN A N 1
ATOM 866 C CA . ASN A 1 105 ? 10.954 15.971 -21.384 1.00 86.00 105 ASN A CA 1
ATOM 867 C C . ASN A 1 105 ? 10.167 14.826 -22.045 1.00 86.00 105 ASN A C 1
ATOM 869 O O . ASN A 1 105 ? 9.580 14.999 -23.107 1.00 86.00 105 ASN A O 1
ATOM 873 N N . LEU A 1 106 ? 10.133 13.653 -21.407 1.00 82.75 106 LEU A N 1
ATOM 874 C CA . LEU A 1 106 ? 9.460 12.455 -21.926 1.00 82.75 106 LEU A CA 1
ATOM 875 C C . LEU A 1 106 ? 7.967 12.398 -21.564 1.00 82.75 106 LEU A C 1
ATOM 877 O O . LEU A 1 106 ? 7.363 11.320 -21.532 1.00 82.75 106 LEU A O 1
ATOM 881 N N . TYR A 1 107 ? 7.357 13.539 -21.247 1.00 71.50 107 TYR A N 1
ATOM 882 C CA . TYR A 1 107 ? 5.908 13.637 -21.111 1.00 71.50 107 TYR A CA 1
ATOM 883 C C . TYR A 1 107 ? 5.277 13.393 -22.486 1.00 71.50 107 TYR A C 1
ATOM 885 O O . TYR A 1 107 ? 5.817 13.837 -23.497 1.00 71.50 107 TYR A O 1
ATOM 893 N N . GLY A 1 108 ? 4.176 12.636 -22.534 1.00 61.28 108 GLY A N 1
ATOM 894 C CA . GLY A 1 108 ? 3.443 12.412 -23.783 1.00 61.28 108 GLY A CA 1
ATOM 895 C C . GLY A 1 108 ? 2.991 13.729 -24.425 1.00 61.28 108 GLY A C 1
ATOM 896 O O . GLY A 1 108 ? 3.165 14.815 -23.855 1.00 61.28 108 GLY A O 1
ATOM 897 N N . LYS A 1 109 ? 2.401 13.669 -25.621 1.00 54.38 109 LYS A N 1
ATOM 898 C CA . LYS A 1 109 ? 1.838 14.881 -26.229 1.00 54.38 109 LYS A CA 1
ATOM 899 C C . LYS A 1 109 ? 0.767 15.411 -25.272 1.00 54.38 109 LYS A C 1
ATOM 901 O O . LYS A 1 109 ? -0.191 14.715 -24.974 1.00 54.38 109 LYS A O 1
ATOM 906 N N . LYS A 1 110 ? 0.892 16.670 -24.831 1.00 45.56 110 LYS A N 1
ATOM 907 C CA . LYS A 1 110 ? -0.018 17.348 -23.873 1.00 45.56 110 LYS A CA 1
ATOM 908 C C . LYS A 1 110 ? -1.517 17.326 -24.249 1.00 45.56 110 LYS A C 1
ATOM 910 O O . LYS A 1 110 ? -2.338 17.817 -23.485 1.00 45.56 110 LYS A O 1
ATOM 915 N N . THR A 1 111 ? -1.864 16.846 -25.441 1.00 39.75 111 THR A N 1
ATOM 916 C CA . THR A 1 111 ? -3.214 16.825 -26.021 1.00 39.75 111 THR A CA 1
ATOM 917 C C . THR A 1 111 ? -3.957 15.508 -25.827 1.00 39.75 111 THR A C 1
ATOM 919 O O . THR A 1 111 ? -5.153 15.447 -26.093 1.00 39.75 111 THR A O 1
ATOM 922 N N . THR A 1 112 ? -3.275 14.458 -25.392 1.00 42.41 112 THR A N 1
ATOM 923 C CA . THR A 1 112 ? -3.883 13.191 -24.995 1.00 42.41 112 THR A CA 1
ATOM 924 C C . THR A 1 112 ? -3.692 13.051 -23.490 1.00 42.41 112 THR A C 1
ATOM 926 O O . THR A 1 112 ? -2.709 13.545 -22.935 1.00 42.41 112 THR A O 1
ATOM 929 N N . ILE A 1 113 ? -4.661 12.446 -22.800 1.00 42.66 113 ILE A N 1
ATOM 930 C CA . ILE A 1 113 ? -4.536 12.012 -21.399 1.00 42.66 113 ILE A CA 1
ATOM 931 C C . ILE A 1 113 ? -3.519 10.856 -21.406 1.00 42.66 113 ILE A C 1
ATOM 933 O O . ILE A 1 113 ? -3.869 9.693 -21.244 1.00 42.66 113 ILE A O 1
ATOM 937 N N . ASP A 1 114 ? -2.277 11.166 -21.779 1.00 44.66 114 ASP A N 1
ATOM 938 C CA . ASP A 1 114 ? -1.232 10.207 -22.100 1.00 44.66 114 ASP A CA 1
ATOM 939 C C . ASP A 1 114 ? -0.762 9.584 -20.794 1.00 44.66 114 ASP A C 1
ATOM 941 O O . ASP A 1 114 ? 0.047 10.164 -20.069 1.00 44.66 114 ASP A O 1
ATOM 945 N N . GLU A 1 115 ? -1.346 8.414 -20.536 1.00 58.22 115 GLU A N 1
ATOM 946 C CA . GLU A 1 115 ? -0.893 7.314 -19.694 1.00 58.22 115 GLU A CA 1
ATOM 947 C C . GLU A 1 115 ? -0.100 7.752 -18.462 1.00 58.22 115 GLU A C 1
ATOM 949 O O . GLU A 1 115 ? 1.118 7.961 -18.501 1.00 58.22 115 GLU A O 1
ATOM 954 N N . ILE A 1 116 ? -0.783 7.791 -17.317 1.00 62.69 116 ILE A N 1
ATOM 955 C CA . ILE A 1 116 ? -0.108 7.640 -16.030 1.00 62.69 116 ILE A CA 1
ATOM 956 C C . ILE A 1 116 ? 0.547 6.250 -16.053 1.00 62.69 116 ILE A C 1
ATOM 958 O O . ILE A 1 116 ? -0.085 5.238 -15.763 1.00 62.69 116 ILE A O 1
ATOM 962 N N . VAL A 1 117 ? 1.811 6.186 -16.478 1.00 75.12 117 VAL A N 1
ATOM 963 C CA . VAL A 1 117 ? 2.578 4.939 -16.511 1.00 75.12 117 VAL A CA 1
ATOM 964 C C . VAL A 1 117 ? 3.159 4.708 -15.121 1.00 75.12 117 VAL A C 1
ATOM 966 O O . VAL A 1 117 ? 4.315 5.072 -14.855 1.00 75.12 117 VAL A O 1
ATOM 969 N N . LEU A 1 118 ? 2.333 4.123 -14.256 1.00 84.44 118 LEU A N 1
ATOM 970 C CA . LEU A 1 118 ? 2.721 3.694 -12.917 1.00 84.44 118 LEU A CA 1
ATOM 971 C C . LEU A 1 118 ? 3.819 2.621 -13.007 1.00 84.44 118 LEU A C 1
ATOM 973 O O . LEU A 1 118 ? 3.723 1.724 -13.858 1.00 84.44 118 LEU A O 1
ATOM 977 N N . PRO A 1 119 ? 4.906 2.757 -12.230 1.00 90.81 119 PRO A N 1
ATOM 978 C CA . PRO A 1 119 ? 5.959 1.762 -12.206 1.00 90.81 119 PRO A CA 1
ATOM 979 C C . PRO A 1 119 ? 5.561 0.535 -11.384 1.00 90.81 119 PRO A C 1
ATOM 981 O O . PRO A 1 119 ? 4.838 0.634 -10.395 1.00 90.81 119 PRO A O 1
ATOM 984 N N . ASN A 1 120 ? 6.120 -0.604 -11.781 1.00 95.31 120 ASN A N 1
ATOM 985 C CA . ASN A 1 120 ? 5.992 -1.881 -11.094 1.00 95.31 120 ASN A CA 1
ATOM 986 C C . ASN A 1 120 ? 7.387 -2.456 -10.819 1.00 95.31 120 ASN A C 1
ATOM 988 O O . ASN A 1 120 ? 8.306 -2.303 -11.632 1.00 95.31 120 ASN A O 1
ATOM 992 N N . ILE A 1 121 ? 7.538 -3.167 -9.707 1.00 96.25 121 ILE A N 1
ATOM 993 C CA . ILE A 1 121 ? 8.649 -4.093 -9.496 1.00 96.25 121 ILE A CA 1
ATOM 994 C C . ILE A 1 121 ? 8.127 -5.491 -9.817 1.00 96.25 121 ILE A C 1
ATOM 996 O O . ILE A 1 121 ? 7.177 -5.953 -9.193 1.00 96.25 121 ILE A O 1
ATOM 1000 N N . MET A 1 122 ? 8.753 -6.160 -10.783 1.00 97.00 122 MET A N 1
ATOM 1001 C CA . MET A 1 122 ? 8.463 -7.555 -11.111 1.00 97.00 122 MET A CA 1
ATOM 1002 C C . MET A 1 122 ? 9.504 -8.430 -10.422 1.00 97.00 122 MET A C 1
ATOM 1004 O O . MET A 1 122 ? 10.695 -8.314 -10.719 1.00 97.00 122 MET A O 1
ATOM 1008 N N . ILE A 1 123 ? 9.080 -9.299 -9.514 1.00 95.69 123 ILE A N 1
ATOM 1009 C CA . ILE A 1 123 ? 9.970 -10.191 -8.775 1.00 95.69 123 ILE A CA 1
ATOM 1010 C C . ILE A 1 123 ? 9.846 -11.588 -9.364 1.00 95.69 123 ILE A C 1
ATOM 1012 O O . ILE A 1 123 ? 8.830 -12.249 -9.183 1.00 95.69 123 ILE A O 1
ATOM 1016 N N . ASN A 1 124 ? 10.882 -12.039 -10.062 1.00 95.31 124 ASN A N 1
ATOM 1017 C CA . ASN A 1 124 ? 10.939 -13.376 -10.638 1.00 95.31 124 ASN A CA 1
ATOM 1018 C C . ASN A 1 124 ? 11.657 -14.326 -9.678 1.00 95.31 124 ASN A C 1
ATOM 1020 O O . ASN A 1 124 ? 12.828 -14.116 -9.339 1.00 95.31 124 ASN A O 1
ATOM 1024 N N . THR A 1 125 ? 10.960 -15.383 -9.276 1.00 93.00 125 THR A N 1
ATOM 1025 C CA . THR A 1 125 ? 11.486 -16.480 -8.460 1.00 93.00 125 THR A CA 1
ATOM 1026 C C . THR A 1 125 ? 11.266 -17.815 -9.169 1.00 93.00 125 THR A C 1
ATOM 1028 O O . THR A 1 125 ? 10.714 -17.878 -10.270 1.00 93.00 125 THR A O 1
ATOM 1031 N N . ASN A 1 126 ? 11.690 -18.912 -8.541 1.00 88.06 126 ASN A N 1
ATOM 1032 C CA . ASN A 1 1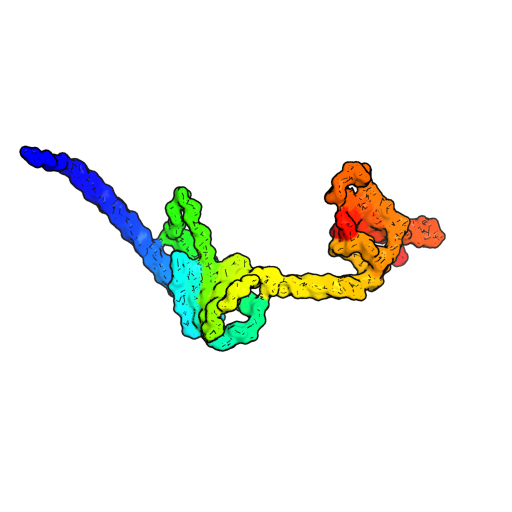26 ? 11.431 -20.254 -9.064 1.00 88.06 126 ASN A CA 1
ATOM 1033 C C . ASN A 1 126 ? 9.941 -20.640 -8.975 1.00 88.06 126 ASN A C 1
ATOM 1035 O O . ASN A 1 126 ? 9.508 -21.540 -9.693 1.00 88.06 126 ASN A O 1
ATOM 1039 N N . LYS A 1 127 ? 9.160 -19.984 -8.103 1.00 89.56 127 LYS A N 1
ATOM 1040 C CA . LYS A 1 127 ? 7.719 -20.233 -7.926 1.00 89.56 127 LYS A CA 1
ATOM 1041 C C . LYS A 1 127 ? 6.839 -19.401 -8.860 1.00 89.56 127 LYS A C 1
ATOM 1043 O O . LYS A 1 127 ? 5.649 -19.681 -8.973 1.00 89.56 127 LYS A O 1
ATOM 1048 N N . GLY A 1 128 ? 7.416 -18.412 -9.539 1.00 92.94 128 GLY A N 1
ATOM 1049 C CA . GLY A 1 128 ? 6.740 -17.578 -10.524 1.00 92.94 128 GLY A CA 1
ATOM 1050 C C . GLY A 1 128 ? 7.082 -16.103 -10.352 1.00 92.94 128 GLY A C 1
ATOM 1051 O O . GLY A 1 128 ? 8.159 -15.756 -9.868 1.00 92.94 128 GLY A O 1
ATOM 1052 N N . THR A 1 129 ? 6.172 -15.234 -10.786 1.00 95.50 129 THR A N 1
ATOM 1053 C CA . THR A 1 129 ? 6.394 -13.787 -10.794 1.00 95.50 129 THR A CA 1
ATOM 1054 C C . THR A 1 129 ? 5.443 -13.098 -9.828 1.00 95.50 129 THR A C 1
ATOM 1056 O O . THR A 1 129 ? 4.232 -13.228 -9.970 1.00 95.50 129 THR A O 1
ATOM 1059 N N . TYR A 1 130 ? 5.995 -12.333 -8.888 1.00 95.69 130 TYR A N 1
ATOM 1060 C CA . TYR A 1 130 ? 5.235 -11.371 -8.096 1.00 95.69 130 TYR A CA 1
ATOM 1061 C C . TYR A 1 130 ? 5.261 -10.003 -8.784 1.00 95.69 130 TYR A C 1
ATOM 1063 O O . TYR A 1 130 ? 6.261 -9.631 -9.406 1.00 95.69 130 TYR A O 1
ATOM 1071 N N . GLU A 1 131 ? 4.197 -9.226 -8.625 1.00 96.69 131 GLU A N 1
ATOM 1072 C CA . GLU A 1 131 ? 4.115 -7.841 -9.091 1.00 96.69 131 GLU A CA 1
ATOM 1073 C C . GLU A 1 131 ? 3.849 -6.915 -7.907 1.00 96.69 131 GLU A C 1
ATOM 1075 O O . GLU A 1 131 ? 2.818 -7.021 -7.250 1.00 96.69 131 GLU A O 1
ATOM 1080 N N . TYR A 1 132 ? 4.770 -5.991 -7.642 1.00 95.56 132 TYR A N 1
ATOM 1081 C CA . TYR A 1 132 ? 4.571 -4.931 -6.661 1.00 95.56 132 TYR A CA 1
ATOM 1082 C C . TYR A 1 132 ? 4.359 -3.596 -7.366 1.00 95.56 132 TYR A C 1
ATOM 1084 O O . TYR A 1 132 ? 5.265 -3.090 -8.032 1.00 95.56 132 TYR A O 1
ATOM 1092 N N . GLY A 1 133 ? 3.154 -3.048 -7.242 1.00 92.25 133 GLY A N 1
ATOM 1093 C CA . GLY A 1 133 ? 2.746 -1.806 -7.892 1.00 92.25 133 GLY A CA 1
ATOM 1094 C C . GLY A 1 133 ? 3.021 -0.577 -7.031 1.00 92.25 133 GLY A C 1
ATOM 1095 O O . GLY A 1 133 ? 3.011 -0.648 -5.802 1.00 92.25 133 GLY A O 1
ATOM 1096 N N . SER A 1 134 ? 3.210 0.584 -7.667 1.00 87.31 134 SER A N 1
ATOM 1097 C CA . SER A 1 134 ? 3.398 1.864 -6.958 1.00 87.31 134 SER A CA 1
ATOM 1098 C C . SER A 1 134 ? 2.170 2.331 -6.162 1.00 87.31 134 SER A C 1
ATOM 1100 O O . SER A 1 134 ? 2.242 3.284 -5.394 1.00 87.31 134 SER A O 1
ATOM 1102 N N . THR A 1 135 ? 1.041 1.635 -6.302 1.00 86.25 135 THR A N 1
ATOM 1103 C CA . THR A 1 135 ? -0.165 1.774 -5.475 1.00 86.25 135 THR A CA 1
ATOM 1104 C C . THR A 1 135 ? -0.106 0.958 -4.180 1.00 86.25 135 THR A C 1
ATOM 1106 O O . THR A 1 135 ? -1.150 0.679 -3.599 1.00 86.25 135 THR A O 1
ATOM 1109 N N . ASN A 1 136 ? 1.090 0.553 -3.737 1.00 89.06 136 ASN A N 1
ATOM 1110 C CA . ASN A 1 136 ? 1.314 -0.263 -2.539 1.00 89.06 136 ASN A CA 1
ATOM 1111 C C . ASN A 1 136 ? 0.552 -1.601 -2.562 1.00 89.06 136 ASN A C 1
ATOM 1113 O O . ASN A 1 136 ? 0.054 -2.058 -1.536 1.00 89.06 136 ASN A O 1
ATOM 1117 N N . SER A 1 137 ? 0.472 -2.230 -3.735 1.00 92.94 137 SER A N 1
ATOM 1118 C CA . SER A 1 137 ? -0.200 -3.516 -3.928 1.00 92.94 137 SER A CA 1
ATOM 1119 C C . SER A 1 137 ? 0.793 -4.605 -4.310 1.00 92.94 137 SER A C 1
ATOM 1121 O O . SER A 1 137 ? 1.702 -4.349 -5.101 1.00 92.94 137 SER A O 1
ATOM 1123 N N . LEU A 1 138 ? 0.595 -5.820 -3.801 1.00 95.06 138 LEU A N 1
ATOM 1124 C CA . LEU A 1 138 ? 1.399 -6.999 -4.120 1.00 95.06 138 LEU A CA 1
ATOM 1125 C C . LEU A 1 138 ? 0.509 -8.071 -4.750 1.00 95.06 138 LEU A C 1
ATOM 1127 O O . LEU A 1 138 ? -0.432 -8.532 -4.120 1.00 95.06 138 LEU A O 1
ATOM 1131 N N . THR A 1 139 ? 0.816 -8.471 -5.980 1.00 95.94 139 THR A N 1
ATOM 1132 C CA . THR A 1 139 ? 0.180 -9.612 -6.649 1.00 95.94 139 THR A CA 1
ATOM 1133 C C . THR A 1 139 ? 1.110 -10.814 -6.593 1.00 95.94 139 THR A C 1
ATOM 1135 O O . THR A 1 139 ? 2.282 -10.709 -6.966 1.00 95.94 139 THR A O 1
ATOM 1138 N N . GLU A 1 140 ? 0.602 -11.947 -6.126 1.00 94.56 140 GLU A N 1
ATOM 1139 C CA . GLU A 1 140 ? 1.324 -13.216 -6.059 1.00 94.56 140 GLU A CA 1
ATOM 1140 C C . GLU A 1 140 ? 1.310 -13.973 -7.406 1.00 94.56 140 GLU A C 1
ATOM 1142 O O . GLU A 1 140 ? 0.486 -13.685 -8.277 1.00 94.56 140 GLU A O 1
ATOM 1147 N N . PRO A 1 141 ? 2.187 -14.982 -7.608 1.00 94.31 141 PRO A N 1
ATOM 1148 C CA . PRO A 1 141 ? 2.245 -15.756 -8.851 1.00 94.31 141 PRO A CA 1
ATOM 1149 C C . PRO A 1 141 ? 0.947 -16.470 -9.240 1.00 94.31 141 PRO A C 1
ATOM 1151 O O . PRO A 1 141 ? 0.741 -16.778 -10.413 1.00 94.31 141 PRO A O 1
ATOM 1154 N N . ASN A 1 142 ? 0.085 -16.767 -8.267 1.00 93.50 142 ASN A N 1
ATOM 1155 C CA . ASN A 1 142 ? -1.230 -17.368 -8.490 1.00 93.50 142 ASN A CA 1
ATOM 1156 C C . ASN A 1 142 ? -2.300 -16.343 -8.921 1.00 93.50 142 ASN A C 1
ATOM 1158 O O . ASN A 1 142 ? -3.396 -16.752 -9.298 1.00 93.50 142 ASN A O 1
ATOM 1162 N N . GLY A 1 143 ? -1.979 -15.045 -8.907 1.00 93.50 143 GLY A N 1
ATOM 1163 C CA . GLY A 1 143 ? -2.885 -13.949 -9.239 1.00 93.50 143 GLY A CA 1
ATOM 1164 C C . GLY A 1 143 ? -3.597 -13.316 -8.041 1.00 93.50 143 GLY A C 1
ATOM 1165 O O . GLY A 1 143 ? -4.384 -12.394 -8.256 1.00 93.50 143 GLY A O 1
ATOM 1166 N N . ASP A 1 144 ? -3.332 -13.766 -6.812 1.00 93.31 144 ASP A N 1
ATOM 1167 C CA . ASP A 1 144 ? -3.926 -13.172 -5.613 1.00 93.31 144 ASP A CA 1
ATOM 1168 C C . ASP A 1 144 ? -3.350 -11.769 -5.380 1.00 93.31 144 ASP A C 1
ATOM 1170 O O . ASP A 1 144 ? -2.134 -11.568 -5.394 1.00 93.31 144 ASP A O 1
ATOM 1174 N N . LEU A 1 145 ? -4.239 -10.787 -5.215 1.00 93.06 145 LEU A N 1
ATOM 1175 C CA . LEU A 1 145 ? -3.900 -9.377 -5.040 1.00 93.06 145 LEU A CA 1
ATOM 1176 C C . LEU A 1 145 ? -4.071 -8.972 -3.577 1.00 93.06 145 LEU A C 1
ATOM 1178 O O . LEU A 1 145 ? -5.177 -9.040 -3.049 1.00 93.06 145 LEU A O 1
ATOM 1182 N N . HIS A 1 146 ? -3.004 -8.439 -2.993 1.00 91.00 146 HIS A N 1
ATOM 1183 C CA . HIS A 1 146 ? -2.978 -7.871 -1.652 1.00 91.00 146 HIS A CA 1
ATOM 1184 C C . HIS A 1 146 ? -2.816 -6.355 -1.703 1.00 91.00 146 HIS A C 1
ATOM 1186 O O . HIS A 1 146 ? -1.969 -5.826 -2.434 1.00 91.00 146 HIS A O 1
ATOM 1192 N N . LEU A 1 147 ? -3.622 -5.653 -0.912 1.00 89.38 147 LEU A N 1
ATOM 1193 C CA . LEU A 1 147 ? -3.590 -4.197 -0.780 1.00 89.38 147 LEU A CA 1
ATOM 1194 C C . LEU A 1 147 ? -2.805 -3.772 0.465 1.00 89.38 147 LEU A C 1
ATOM 1196 O O . LEU A 1 147 ? -2.582 -4.569 1.369 1.00 89.38 147 LEU A O 1
ATOM 1200 N N . GLU A 1 148 ? -2.410 -2.499 0.532 1.00 85.38 148 GLU A N 1
ATOM 1201 C CA . GLU A 1 148 ? -1.596 -1.958 1.631 1.00 85.38 148 GLU A CA 1
ATOM 1202 C C . GLU A 1 148 ? -2.137 -2.298 3.029 1.00 85.38 148 GLU A C 1
ATOM 1204 O O . GLU A 1 148 ? -1.338 -2.649 3.889 1.00 85.38 148 GLU A O 1
ATOM 1209 N N . SER A 1 149 ? -3.461 -2.273 3.237 1.00 78.62 149 SER A N 1
ATOM 1210 C CA . SER A 1 149 ? -4.087 -2.562 4.540 1.00 78.62 149 SER A CA 1
ATOM 1211 C C . SER A 1 149 ? -3.879 -4.001 5.030 1.00 78.62 149 SER A C 1
ATOM 1213 O O . SER A 1 149 ? -3.795 -4.244 6.236 1.00 78.62 149 SER A O 1
ATOM 1215 N N . GLU A 1 150 ? -3.762 -4.947 4.094 1.00 79.69 150 GLU A N 1
ATOM 1216 C CA . GLU A 1 150 ? -3.469 -6.355 4.378 1.00 79.69 150 GLU A CA 1
ATOM 1217 C C . GLU A 1 150 ? -1.967 -6.571 4.605 1.00 79.69 150 GLU A C 1
ATOM 1219 O O . GLU A 1 150 ? -1.560 -7.472 5.337 1.00 79.69 150 GLU A O 1
ATOM 1224 N N . LEU A 1 151 ? -1.140 -5.750 3.955 1.00 80.44 151 LEU A N 1
ATOM 1225 C CA . LEU A 1 151 ? 0.310 -5.906 3.892 1.00 80.44 151 LEU A CA 1
ATOM 1226 C C . LEU A 1 151 ? 1.054 -5.199 5.027 1.00 80.44 151 LEU A C 1
ATOM 1228 O O . LEU A 1 151 ? 2.140 -5.634 5.396 1.00 80.44 151 LEU A O 1
ATOM 1232 N N . ASP A 1 152 ? 0.507 -4.109 5.564 1.00 75.88 152 ASP A N 1
ATOM 1233 C CA . ASP A 1 152 ? 1.129 -3.323 6.637 1.00 75.88 152 ASP A CA 1
ATOM 1234 C C . ASP A 1 152 ? 0.737 -3.796 8.052 1.00 75.88 152 ASP A C 1
ATOM 1236 O O . ASP A 1 152 ? 1.105 -3.169 9.049 1.00 75.88 152 ASP A O 1
ATOM 1240 N N . GLY A 1 153 ? -0.018 -4.899 8.141 1.00 67.00 153 GLY A N 1
ATOM 1241 C CA . GLY A 1 153 ? -0.463 -5.504 9.396 1.00 67.00 153 GLY A CA 1
ATOM 1242 C C . GLY A 1 153 ? -1.570 -4.722 10.113 1.00 67.00 153 GLY A C 1
ATOM 1243 O O . GLY A 1 153 ? -1.993 -5.121 11.204 1.00 67.00 153 GLY A O 1
ATOM 1244 N N . THR A 1 154 ? -2.067 -3.629 9.525 1.00 69.75 154 THR A N 1
ATOM 1245 C CA . THR A 1 154 ? -3.132 -2.807 10.109 1.00 69.75 154 THR A CA 1
ATOM 1246 C C . THR A 1 154 ? -4.423 -3.598 10.260 1.00 69.75 154 THR A C 1
ATOM 1248 O O . THR A 1 154 ? -5.052 -3.517 11.315 1.00 69.75 154 THR A O 1
ATOM 1251 N N . ASP A 1 155 ? -4.794 -4.414 9.271 1.00 66.69 155 ASP A N 1
ATOM 1252 C CA . ASP A 1 155 ? -6.016 -5.222 9.339 1.00 66.69 155 ASP A CA 1
ATOM 1253 C C . ASP A 1 155 ? -5.958 -6.275 10.456 1.00 66.69 155 ASP A C 1
ATOM 1255 O O . ASP A 1 155 ? -6.915 -6.422 11.221 1.00 66.69 155 ASP A O 1
ATOM 1259 N N . GLU A 1 156 ? -4.816 -6.945 10.632 1.00 69.00 156 GLU A N 1
ATOM 1260 C CA . GLU A 1 156 ? -4.628 -7.911 11.719 1.00 69.00 156 GLU A CA 1
ATOM 1261 C C . GLU A 1 156 ? -4.655 -7.229 13.088 1.00 69.00 156 GLU A C 1
ATOM 1263 O O . GLU A 1 156 ? -5.319 -7.697 14.014 1.00 69.00 156 GLU A O 1
ATOM 1268 N N . LYS A 1 157 ? -3.977 -6.086 13.219 1.00 73.69 157 LYS A N 1
ATOM 1269 C CA . LYS A 1 157 ? -3.974 -5.301 14.453 1.00 73.69 157 LYS A CA 1
ATOM 1270 C C . LYS A 1 157 ? -5.376 -4.802 14.805 1.00 73.69 157 LYS A C 1
ATOM 1272 O O . LYS A 1 157 ? -5.792 -4.924 15.956 1.00 73.69 157 LYS A O 1
ATOM 1277 N N . ASN A 1 158 ? -6.117 -4.292 13.822 1.00 75.31 158 ASN A N 1
ATOM 1278 C CA . ASN A 1 158 ? -7.499 -3.849 13.994 1.00 75.31 158 ASN A CA 1
ATOM 1279 C C . ASN A 1 158 ? -8.404 -5.017 14.401 1.00 75.31 158 ASN A C 1
ATOM 1281 O O . ASN A 1 158 ? -9.221 -4.871 15.310 1.00 75.31 158 ASN A O 1
ATOM 1285 N N . ARG A 1 159 ? -8.229 -6.192 13.782 1.00 77.94 159 ARG A N 1
ATOM 1286 C CA . ARG A 1 159 ? -8.963 -7.412 14.137 1.00 77.94 159 ARG A CA 1
ATOM 1287 C C . ARG A 1 159 ? -8.676 -7.846 15.572 1.00 77.94 159 ARG A C 1
ATOM 1289 O O . ARG A 1 159 ? -9.613 -8.081 16.328 1.00 77.94 159 ARG A O 1
ATOM 1296 N N . GLN A 1 160 ? -7.407 -7.906 15.970 1.00 82.50 160 GLN A N 1
ATOM 1297 C CA . GLN A 1 160 ? -7.014 -8.267 17.336 1.00 82.50 160 GLN A CA 1
ATOM 1298 C C . GLN A 1 160 ? -7.541 -7.266 18.368 1.00 82.50 160 GLN A C 1
ATOM 1300 O O . GLN A 1 160 ? -7.997 -7.665 19.441 1.00 82.50 160 GLN A O 1
ATOM 1305 N N . GLU A 1 161 ? -7.517 -5.971 18.051 1.00 84.50 161 GLU A N 1
ATOM 1306 C CA . GLU A 1 161 ? -8.067 -4.932 18.918 1.00 84.50 161 GLU A CA 1
ATOM 1307 C C . GLU A 1 161 ? -9.588 -5.072 19.076 1.00 84.50 161 GLU A C 1
ATOM 1309 O O . GLU A 1 161 ? -10.096 -4.968 20.195 1.00 84.50 161 GLU A O 1
ATOM 1314 N N . LEU A 1 162 ? -10.314 -5.352 17.989 1.00 82.56 162 LEU A N 1
ATOM 1315 C CA . LEU A 1 162 ? -11.755 -5.618 18.020 1.00 82.56 162 LEU A CA 1
ATOM 1316 C C . LEU A 1 162 ? -12.078 -6.873 18.835 1.00 82.56 162 LEU A C 1
ATOM 1318 O O . LEU A 1 162 ? -12.888 -6.802 19.757 1.00 82.56 162 LEU A O 1
ATOM 1322 N N . GLU A 1 163 ? -11.389 -7.989 18.588 1.00 87.00 163 GLU A N 1
ATOM 1323 C CA . GLU A 1 163 ? -11.577 -9.222 19.361 1.00 87.00 163 GLU A CA 1
ATOM 1324 C C . GLU A 1 163 ? -11.296 -9.016 20.853 1.00 87.00 163 GLU A C 1
ATOM 1326 O O . GLU A 1 163 ? -12.021 -9.526 21.713 1.00 87.00 163 GLU A O 1
ATOM 1331 N N . TYR A 1 164 ? -10.238 -8.270 21.183 1.00 87.88 164 TYR A N 1
ATOM 1332 C CA . TYR A 1 164 ? -9.927 -7.920 22.562 1.00 87.88 164 TYR A CA 1
ATOM 1333 C C . TYR A 1 164 ? -11.056 -7.090 23.179 1.00 87.88 164 TYR A C 1
ATOM 1335 O O . TYR A 1 164 ? -11.500 -7.396 24.287 1.00 87.88 164 TYR A O 1
ATOM 1343 N N . LYS A 1 165 ? -11.542 -6.070 22.466 1.00 87.81 165 LYS A N 1
ATOM 1344 C CA . LYS A 1 165 ? -12.627 -5.191 22.913 1.00 87.81 165 LYS A CA 1
ATOM 1345 C C . LYS A 1 165 ? -13.949 -5.933 23.118 1.00 87.81 165 LYS A C 1
ATOM 1347 O O . LYS A 1 165 ? -14.640 -5.657 24.097 1.00 87.81 165 LYS A O 1
ATOM 1352 N N . GLU A 1 166 ? -14.285 -6.884 22.251 1.00 85.19 166 GLU A N 1
ATOM 1353 C CA . GLU A 1 166 ? -15.485 -7.720 22.375 1.00 85.19 166 GLU A CA 1
ATOM 1354 C C . GLU A 1 166 ? -15.389 -8.684 23.565 1.00 85.19 166 GLU A C 1
ATOM 1356 O O . GLU A 1 166 ? -16.306 -8.758 24.385 1.00 85.19 166 GLU A O 1
ATOM 1361 N N . LYS A 1 167 ? -14.254 -9.382 23.721 1.00 89.81 167 LYS A N 1
ATOM 1362 C CA . LYS A 1 167 ? -14.033 -10.324 24.835 1.00 89.81 167 LYS A CA 1
ATOM 1363 C C . LYS A 1 167 ? -13.978 -9.628 26.196 1.00 89.81 167 LYS A C 1
ATOM 1365 O O . LYS A 1 167 ? -14.381 -10.212 27.199 1.00 89.81 167 LYS A O 1
ATOM 1370 N N . ASN A 1 168 ? -13.486 -8.391 26.236 1.00 91.19 168 ASN A N 1
ATOM 1371 C CA . ASN A 1 168 ? -13.255 -7.630 27.466 1.00 91.19 168 ASN A CA 1
ATOM 1372 C C . ASN A 1 168 ? -14.266 -6.498 27.669 1.00 91.19 168 ASN A C 1
ATOM 1374 O O . ASN A 1 168 ? -14.003 -5.557 28.414 1.00 91.19 168 ASN A O 1
ATOM 1378 N N . ILE A 1 169 ? -15.438 -6.578 27.037 1.00 91.19 169 ILE A N 1
ATOM 1379 C CA . ILE A 1 169 ? -16.398 -5.472 27.038 1.00 91.19 169 ILE A CA 1
ATOM 1380 C C . ILE A 1 169 ? -16.762 -5.001 28.453 1.00 91.19 169 ILE A C 1
ATOM 1382 O O . ILE A 1 169 ? -16.800 -3.804 28.705 1.00 91.19 169 ILE A O 1
ATOM 1386 N N . GLY A 1 170 ? -16.901 -5.931 29.405 1.00 91.44 170 GLY A N 1
ATOM 1387 C CA . GLY A 1 170 ? -17.224 -5.632 30.804 1.00 91.44 170 GLY A CA 1
ATOM 1388 C C . GLY A 1 170 ? -16.129 -4.936 31.611 1.00 91.44 170 GLY A C 1
ATOM 1389 O O . GLY A 1 170 ? -16.431 -4.323 32.633 1.00 91.44 170 GLY A O 1
ATOM 1390 N N . SER A 1 171 ? -14.868 -4.999 31.180 1.00 91.19 171 SER A N 1
ATOM 1391 C CA . SER A 1 171 ? -13.749 -4.339 31.867 1.00 91.19 171 SER A CA 1
ATOM 1392 C C . SER A 1 171 ? -13.337 -3.021 31.211 1.00 91.19 171 SER A C 1
ATOM 1394 O O . SER A 1 171 ? -12.608 -2.236 31.819 1.00 91.19 171 SER A O 1
ATOM 1396 N N . LEU A 1 172 ? -13.836 -2.729 30.009 1.00 91.62 172 LEU A N 1
ATOM 1397 C CA . LEU A 1 172 ? -13.487 -1.533 29.251 1.00 91.62 172 LEU A CA 1
ATOM 1398 C C . LEU A 1 172 ? -14.560 -0.448 29.389 1.00 91.62 172 LEU A C 1
ATOM 1400 O O . LEU A 1 172 ? -15.749 -0.765 29.458 1.00 91.62 172 LEU A O 1
ATOM 1404 N N . PRO A 1 173 ? -14.181 0.844 29.447 1.00 93.31 173 PRO A N 1
ATOM 1405 C CA . PRO A 1 173 ? -15.152 1.908 29.226 1.00 93.31 173 PRO A CA 1
ATOM 1406 C C . PRO A 1 173 ? -15.735 1.782 27.806 1.00 93.31 173 PRO A C 1
ATOM 1408 O O . PRO A 1 173 ? -15.134 1.122 26.950 1.00 93.31 173 PRO A O 1
ATOM 1411 N N . PRO A 1 174 ? -16.874 2.433 27.517 1.00 94.44 174 PRO A N 1
ATOM 1412 C CA . PRO A 1 174 ? -17.307 2.638 26.143 1.00 94.44 174 PRO A CA 1
ATOM 1413 C C . PRO A 1 174 ? -16.159 3.173 25.277 1.00 94.44 174 PRO A C 1
ATOM 1415 O O . PRO A 1 174 ? -15.263 3.841 25.784 1.00 94.44 174 PRO A O 1
ATOM 1418 N N . TYR A 1 175 ? -16.154 2.874 23.984 1.00 92.12 175 TYR A N 1
ATOM 1419 C CA . TYR A 1 175 ? -15.118 3.329 23.053 1.00 92.12 175 TYR A CA 1
ATOM 1420 C C . TYR A 1 175 ? -15.747 3.692 21.709 1.00 92.12 175 TYR A C 1
ATOM 1422 O O . TYR A 1 175 ? -16.847 3.232 21.398 1.00 92.12 175 TYR A O 1
ATOM 1430 N N . ASN A 1 176 ? -15.056 4.510 20.913 1.00 91.44 176 ASN A N 1
ATOM 1431 C CA . ASN A 1 176 ? -15.519 4.895 19.581 1.00 91.44 176 ASN A CA 1
ATOM 1432 C C . ASN A 1 176 ? -15.803 3.654 18.712 1.00 91.44 176 ASN A C 1
ATOM 1434 O O . ASN A 1 176 ? -14.950 2.775 18.592 1.00 91.44 176 ASN A O 1
ATOM 1438 N N . GLY A 1 177 ? -16.995 3.585 18.120 1.00 90.44 177 GLY A N 1
ATOM 1439 C CA . GLY A 1 177 ? -17.462 2.439 17.337 1.00 90.44 177 GLY A CA 1
ATOM 1440 C C . GLY A 1 177 ? -18.111 1.305 18.142 1.00 90.44 177 GLY A C 1
ATOM 1441 O O . GLY A 1 177 ? -18.599 0.357 17.536 1.00 90.44 177 GLY A O 1
ATOM 1442 N N . MET A 1 178 ? -18.175 1.380 19.479 1.00 92.75 178 MET A N 1
ATOM 1443 C CA . MET A 1 178 ? -18.956 0.422 20.279 1.00 92.75 178 MET A CA 1
ATOM 1444 C C . MET A 1 178 ? -20.445 0.504 19.906 1.00 92.75 178 MET A C 1
ATOM 1446 O O . MET A 1 178 ? -20.995 1.601 19.801 1.00 92.75 178 MET A O 1
ATOM 1450 N N . LEU A 1 179 ? -21.123 -0.637 19.766 1.00 93.56 179 LEU A N 1
ATOM 1451 C CA . LEU A 1 179 ? -22.565 -0.678 19.506 1.00 93.56 179 LEU A CA 1
ATOM 1452 C C . LEU A 1 179 ? -23.371 -0.143 20.700 1.00 93.56 179 LEU A C 1
ATOM 1454 O O . LEU A 1 179 ? -23.075 -0.438 21.858 1.00 93.56 179 LEU A O 1
ATOM 1458 N N . GLU A 1 180 ? -24.455 0.589 20.424 1.00 94.94 180 GLU A N 1
ATOM 1459 C CA . GLU A 1 180 ? -25.343 1.163 21.447 1.00 94.94 180 GLU A CA 1
ATOM 1460 C C . GLU A 1 180 ? -25.872 0.088 22.412 1.00 94.94 180 GLU A C 1
ATOM 1462 O O . GLU A 1 180 ? -25.957 0.311 23.622 1.00 94.94 180 GLU A O 1
ATOM 1467 N N . SER A 1 181 ? -26.171 -1.105 21.888 1.00 94.44 181 SER A N 1
ATOM 1468 C CA . SER A 1 181 ? -26.648 -2.259 22.659 1.00 94.44 181 SER A CA 1
ATOM 1469 C C . SER A 1 181 ? -25.657 -2.753 23.712 1.00 94.44 181 SER A C 1
ATOM 1471 O O . SER A 1 181 ? -26.061 -3.396 24.684 1.00 94.44 181 SER A O 1
ATOM 1473 N N . ASP A 1 182 ? -24.373 -2.459 23.535 1.00 94.50 182 ASP A N 1
ATOM 1474 C CA . ASP A 1 182 ? -23.302 -2.966 24.381 1.00 94.50 182 ASP A CA 1
ATOM 1475 C C . ASP A 1 182 ? -22.809 -1.957 25.421 1.00 94.50 182 ASP A C 1
ATOM 1477 O 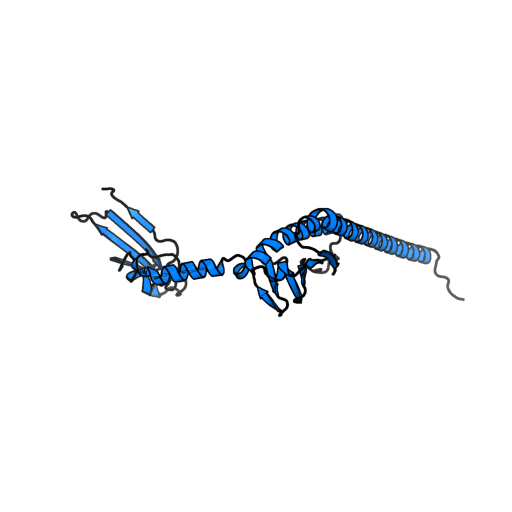O . ASP A 1 182 ? -22.145 -2.344 26.381 1.00 94.50 182 ASP A O 1
ATOM 1481 N N . ILE A 1 183 ? -23.219 -0.688 25.319 1.00 94.81 183 ILE A N 1
ATOM 1482 C CA . ILE A 1 183 ? -22.866 0.372 26.278 1.00 94.81 183 ILE A CA 1
ATOM 1483 C C . ILE A 1 183 ? -23.173 -0.053 27.718 1.00 94.81 183 ILE A C 1
ATOM 1485 O O . ILE A 1 183 ? -22.341 0.111 28.610 1.00 94.81 183 ILE A O 1
ATOM 1489 N N . SER A 1 184 ? -24.355 -0.634 27.947 1.00 94.31 184 SER A N 1
ATOM 1490 C CA . SER A 1 184 ? -24.795 -1.077 29.280 1.00 94.31 184 SER A CA 1
ATOM 1491 C C . SER A 1 184 ? -23.976 -2.239 29.850 1.00 94.31 184 SER A C 1
ATOM 1493 O O . SER A 1 184 ? -23.982 -2.440 31.065 1.00 94.31 184 SER A O 1
ATOM 1495 N N . LYS A 1 185 ? -23.270 -2.980 28.986 1.00 93.38 185 LYS A N 1
ATOM 1496 C CA . LYS A 1 185 ? -22.383 -4.090 29.349 1.00 93.38 185 LYS A CA 1
ATOM 1497 C C . LYS A 1 185 ? -20.956 -3.623 29.636 1.00 93.38 185 LYS A C 1
ATOM 1499 O O . LYS A 1 185 ? -20.169 -4.435 30.101 1.00 93.38 185 LYS A O 1
ATOM 1504 N N . SER A 1 186 ? -20.623 -2.363 29.344 1.00 94.88 186 SER A N 1
ATOM 1505 C CA . SER A 1 186 ? -19.297 -1.791 29.598 1.00 94.88 186 SER A CA 1
ATOM 1506 C C . SER A 1 186 ? -18.998 -1.610 31.090 1.00 94.88 186 SER A C 1
ATOM 1508 O O . SER A 1 186 ? -19.894 -1.683 31.935 1.00 94.88 186 SER A O 1
ATOM 1510 N N . SER A 1 187 ? -17.754 -1.252 31.424 1.00 94.88 187 SER A N 1
ATOM 1511 C CA . SER A 1 187 ? -17.354 -0.892 32.794 1.00 94.88 187 SER A CA 1
ATOM 1512 C C . SER A 1 187 ? -18.072 0.348 33.344 1.00 94.88 187 SER A C 1
ATOM 1514 O O . SER A 1 187 ? -18.048 0.598 34.550 1.00 94.88 187 SER A O 1
ATOM 1516 N N . TRP A 1 188 ? -18.715 1.147 32.483 1.00 94.00 188 TRP A N 1
ATOM 1517 C CA . TRP A 1 188 ? -19.549 2.270 32.918 1.00 94.00 188 TRP A CA 1
ATOM 1518 C C . TRP A 1 188 ? -20.956 1.825 33.334 1.00 94.00 188 TRP A C 1
ATOM 1520 O O . TRP A 1 188 ? -21.632 2.560 34.053 1.00 94.00 188 TRP A O 1
ATOM 1530 N N . GLY A 1 189 ? -21.394 0.625 32.944 1.00 93.06 189 GLY A N 1
ATOM 1531 C CA . GLY A 1 189 ? -22.731 0.116 33.232 1.00 93.06 189 GLY A CA 1
ATOM 1532 C C . GLY A 1 189 ? -23.836 0.923 32.544 1.00 93.06 189 GLY A C 1
ATOM 1533 O O . GLY A 1 189 ? -23.618 1.619 31.552 1.00 93.06 189 GLY A O 1
ATOM 1534 N N . SER A 1 190 ? -25.057 0.851 33.076 1.00 94.75 190 SER A N 1
ATOM 1535 C CA . SER A 1 190 ? -26.212 1.551 32.494 1.00 94.75 190 SER A CA 1
ATOM 1536 C C . SER A 1 190 ? -26.163 3.067 32.740 1.00 94.75 190 SER A C 1
ATOM 1538 O O . SER A 1 190 ? -25.824 3.485 33.849 1.00 94.75 190 SER A O 1
ATOM 1540 N N . PRO A 1 191 ? -26.518 3.902 31.742 1.00 95.19 191 PRO A N 1
ATOM 1541 C CA . PRO A 1 191 ? -26.516 5.356 31.882 1.00 95.19 191 PRO A CA 1
ATOM 1542 C C . PRO A 1 191 ? -27.546 5.823 32.910 1.00 95.19 191 PRO A C 1
ATOM 1544 O O . PRO A 1 191 ? -28.628 5.256 33.047 1.00 95.19 191 PRO A O 1
ATOM 1547 N N . THR A 1 192 ? -27.234 6.926 33.586 1.00 95.50 192 THR A N 1
ATOM 1548 C CA . THR A 1 192 ? -28.179 7.610 34.486 1.00 95.50 192 THR A CA 1
ATOM 1549 C C . THR A 1 192 ? -29.144 8.530 33.740 1.00 95.50 192 THR A C 1
ATOM 1551 O O . THR A 1 192 ? -30.216 8.840 34.250 1.00 95.50 192 THR A O 1
ATOM 1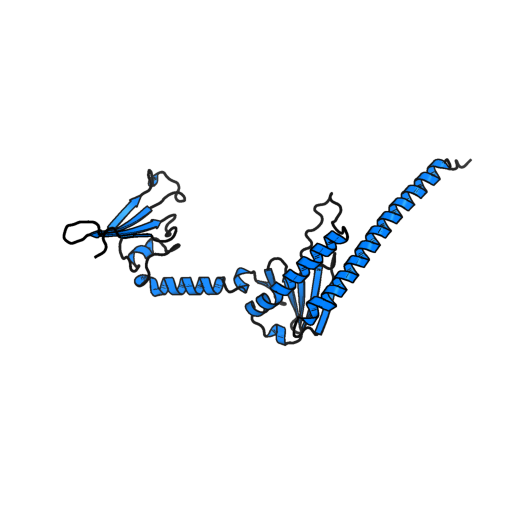554 N N . SER A 1 193 ? -28.759 8.997 32.549 1.00 95.06 193 SER A N 1
ATOM 1555 C CA . SER A 1 193 ? -29.572 9.876 31.709 1.00 95.06 193 SER A CA 1
ATOM 1556 C C . SER A 1 193 ? -29.242 9.671 30.233 1.00 95.06 193 SER A C 1
ATOM 1558 O O . SER A 1 193 ? -28.086 9.420 29.881 1.00 95.06 193 SER A O 1
ATOM 1560 N N . ILE A 1 194 ? -30.261 9.797 29.384 1.00 94.94 194 ILE A N 1
ATOM 1561 C CA . ILE A 1 194 ? -30.144 9.797 27.925 1.00 94.94 194 ILE A CA 1
ATOM 1562 C C . ILE A 1 194 ? -30.854 11.050 27.411 1.00 94.94 194 ILE A C 1
ATOM 1564 O O . ILE A 1 194 ? -32.052 11.229 27.627 1.00 94.94 194 ILE A O 1
ATOM 1568 N N . GLU A 1 195 ? -30.109 11.917 26.737 1.00 94.31 195 GLU A N 1
ATOM 1569 C CA . GLU A 1 195 ? -30.616 13.133 26.104 1.00 94.31 195 GLU A CA 1
ATOM 1570 C C . GLU A 1 195 ? -30.663 12.952 24.587 1.00 94.31 195 GLU A C 1
ATOM 1572 O O . GLU A 1 195 ? -29.787 12.325 23.994 1.00 94.31 195 GLU A O 1
ATOM 1577 N N . TYR A 1 196 ? -31.675 13.522 23.940 1.00 93.00 196 TYR A N 1
ATOM 1578 C CA . TYR A 1 196 ? -31.891 13.390 22.500 1.00 93.00 196 TYR A CA 1
ATOM 1579 C C . TYR A 1 196 ? -31.657 14.720 21.795 1.00 93.00 196 TYR A C 1
ATOM 1581 O O . TYR A 1 196 ? -31.891 15.793 22.354 1.00 93.00 196 TYR A O 1
ATOM 1589 N N . SER A 1 197 ? -31.228 14.654 20.536 1.00 87.62 197 SER A N 1
ATOM 1590 C CA . SER A 1 197 ? -31.118 15.850 19.692 1.00 87.62 197 SER A CA 1
ATOM 1591 C C . SER A 1 197 ? -32.478 16.496 19.473 1.00 87.62 197 SER A C 1
ATOM 1593 O O . SER A 1 197 ? -33.528 15.852 19.492 1.00 87.62 197 SER A O 1
ATOM 1595 N N . LYS A 1 198 ? -32.470 17.820 19.297 1.00 88.12 198 LYS A N 1
ATOM 1596 C CA . LYS A 1 198 ? -33.696 18.580 19.063 1.00 88.12 198 LYS A CA 1
ATOM 1597 C C . LYS A 1 198 ? -34.398 18.033 17.817 1.00 88.12 198 LYS A C 1
ATOM 1599 O O . LYS A 1 198 ? -33.779 17.941 16.764 1.00 88.12 198 LYS A O 1
ATOM 1604 N N . ASN A 1 199 ? -35.691 17.729 17.934 1.00 87.56 199 ASN A N 1
ATOM 1605 C CA . ASN A 1 199 ? -36.506 17.127 16.871 1.00 87.56 199 ASN A CA 1
ATOM 1606 C C . ASN A 1 199 ? -36.022 15.732 16.417 1.00 87.56 199 ASN A C 1
ATOM 1608 O O . ASN A 1 199 ? -36.177 15.392 15.246 1.00 87.56 199 ASN A O 1
ATOM 1612 N N . TYR A 1 200 ? -35.461 14.930 17.330 1.00 86.56 200 TYR A N 1
ATOM 1613 C CA . TYR A 1 200 ? -34.906 13.593 17.074 1.00 86.56 200 TYR A CA 1
ATOM 1614 C C . TYR A 1 200 ? -35.746 12.732 16.113 1.00 86.56 200 TYR A C 1
ATOM 1616 O O . TYR A 1 200 ? -35.250 12.282 15.080 1.00 86.56 200 TYR A O 1
ATOM 1624 N N . ASP A 1 201 ? -37.040 12.566 16.398 1.00 87.69 201 ASP A N 1
ATOM 1625 C CA . ASP A 1 201 ? -37.926 11.702 15.605 1.00 87.69 201 ASP A CA 1
ATOM 1626 C C . ASP A 1 201 ? -38.212 12.245 14.197 1.00 87.69 201 ASP A C 1
ATOM 1628 O O . ASP A 1 201 ? -38.517 11.481 13.281 1.00 87.69 201 ASP A O 1
ATOM 1632 N N . GLN A 1 202 ? -38.069 13.558 14.004 1.00 88.44 202 GLN A N 1
ATOM 1633 C CA . GLN A 1 202 ? -38.268 14.235 12.719 1.00 88.44 202 GLN A CA 1
ATOM 1634 C C . GLN A 1 202 ? -36.984 14.276 11.878 1.00 88.44 202 GLN A C 1
ATOM 1636 O O . GLN A 1 202 ? -37.034 14.567 10.682 1.00 88.44 202 GLN A O 1
ATOM 1641 N N . MET A 1 203 ? -35.824 13.999 12.480 1.00 86.44 203 MET A N 1
ATOM 1642 C CA . MET A 1 203 ? -34.550 13.934 11.771 1.00 86.44 203 MET A CA 1
ATOM 1643 C C . MET A 1 203 ? -34.401 12.612 11.023 1.00 86.44 203 MET A C 1
ATOM 1645 O O . MET A 1 203 ? -34.928 11.569 11.426 1.00 86.44 203 MET A O 1
ATOM 1649 N N . ARG A 1 204 ? -33.631 12.646 9.932 1.00 82.06 204 ARG A N 1
ATOM 1650 C CA . ARG A 1 204 ? -33.190 11.427 9.252 1.00 82.06 204 ARG A CA 1
ATOM 1651 C C . ARG A 1 204 ? -32.293 10.600 10.189 1.00 82.06 204 ARG A C 1
ATOM 1653 O O . ARG A 1 204 ? -31.580 11.208 10.987 1.00 82.06 204 ARG A O 1
ATOM 1660 N N . PRO A 1 205 ? -32.310 9.256 10.116 1.00 81.81 205 PRO A N 1
ATOM 1661 C CA . PRO A 1 205 ? -31.546 8.398 11.027 1.00 81.81 205 PRO A CA 1
ATOM 1662 C C . PRO A 1 205 ? -30.045 8.712 11.122 1.00 81.81 205 PRO A C 1
ATOM 1664 O O . PRO A 1 205 ? -29.471 8.592 12.196 1.00 81.81 205 PRO A O 1
ATOM 1667 N N . ASP A 1 206 ? -29.429 9.169 10.032 1.00 80.19 206 ASP A N 1
ATOM 1668 C CA . ASP A 1 206 ? -28.029 9.608 9.937 1.00 80.19 206 ASP A CA 1
ATOM 1669 C C . ASP A 1 206 ? -27.726 10.944 10.627 1.00 80.19 206 ASP A C 1
ATOM 1671 O O . ASP A 1 206 ? -26.575 11.330 10.717 1.00 80.19 206 ASP A O 1
ATOM 1675 N N . ARG A 1 207 ? -28.743 11.670 11.098 1.00 83.19 207 ARG A N 1
ATOM 1676 C CA . ARG A 1 207 ? -28.593 12.962 11.795 1.00 83.19 207 ARG A CA 1
ATOM 1677 C C . ARG A 1 207 ? -29.073 12.912 13.241 1.00 83.19 207 ARG A C 1
ATOM 1679 O O . ARG A 1 207 ? -29.209 13.946 13.893 1.00 83.19 207 ARG A O 1
ATOM 1686 N N . ARG A 1 208 ? -29.420 11.717 13.715 1.00 90.12 208 ARG A N 1
ATOM 1687 C CA . ARG A 1 208 ? -29.984 11.478 15.039 1.00 90.12 208 ARG A CA 1
ATOM 1688 C C . ARG A 1 208 ? -28.867 11.214 16.035 1.00 90.12 208 ARG A C 1
ATOM 1690 O O . ARG A 1 208 ? -28.265 10.146 16.018 1.00 90.12 208 ARG A O 1
ATOM 1697 N N . TYR A 1 209 ? -28.688 12.148 16.961 1.00 92.12 209 TYR A N 1
ATOM 1698 C CA . TYR A 1 209 ? -27.750 12.011 18.075 1.00 92.12 209 TYR A CA 1
ATOM 1699 C C . TYR A 1 209 ? -28.475 11.727 19.386 1.00 92.12 209 TYR A C 1
ATOM 1701 O O . TYR A 1 209 ? -29.501 12.360 19.676 1.00 92.12 209 TYR A O 1
ATOM 1709 N N . LYS A 1 210 ? -27.914 10.807 20.174 1.00 95.19 210 LYS A N 1
ATOM 1710 C CA . LYS A 1 210 ? -28.250 10.571 21.583 1.00 95.19 210 LYS A CA 1
ATOM 1711 C C . LYS A 1 210 ? -27.013 10.853 22.441 1.00 95.19 210 LYS A C 1
ATOM 1713 O O . LYS A 1 210 ? -25.927 10.392 22.104 1.00 95.19 210 LYS A O 1
ATOM 1718 N N . TRP A 1 211 ? -27.166 11.552 23.559 1.00 95.88 211 TRP A N 1
ATOM 1719 C CA . TRP A 1 211 ? -26.111 11.746 24.556 1.00 95.88 211 TRP A CA 1
ATOM 1720 C C . TRP A 1 211 ? -26.398 10.891 25.779 1.00 95.88 211 TRP A C 1
ATOM 1722 O O . TRP A 1 211 ? -27.418 11.067 26.440 1.00 95.88 211 TRP A O 1
ATOM 1732 N N . TYR A 1 212 ? -25.478 9.993 26.101 1.00 96.94 212 TYR A N 1
ATOM 1733 C CA . TYR A 1 212 ? -25.555 9.141 27.282 1.00 96.94 212 TYR A CA 1
ATOM 1734 C C . TYR A 1 212 ? -24.732 9.780 28.388 1.00 96.94 212 TYR A C 1
ATOM 1736 O O . TYR A 1 212 ? -23.613 10.226 28.132 1.00 96.94 212 TYR A O 1
ATOM 1744 N N . LYS A 1 213 ? -25.272 9.835 29.610 1.00 96.38 213 LYS A N 1
ATOM 1745 C CA . LYS A 1 213 ? -24.600 10.436 30.767 1.00 96.38 213 LYS A CA 1
ATOM 1746 C C . LYS A 1 213 ? -24.661 9.536 31.999 1.00 96.38 213 LYS A C 1
ATOM 1748 O O . LYS A 1 213 ? -25.719 9.004 32.347 1.00 96.38 213 LYS A O 1
ATOM 1753 N N . TRP A 1 214 ? -23.545 9.457 32.717 1.00 96.56 214 TRP A N 1
ATOM 1754 C CA . TRP A 1 214 ? -23.432 8.864 34.049 1.00 96.56 214 TRP A CA 1
ATOM 1755 C C . TRP A 1 214 ? -23.033 9.963 35.021 1.00 96.56 214 TRP A C 1
ATOM 1757 O O . TRP A 1 214 ? -21.933 10.507 34.926 1.00 96.56 214 TRP A O 1
ATOM 1767 N N . ILE A 1 215 ? -23.954 10.317 35.910 1.00 94.38 215 ILE A N 1
ATOM 1768 C CA . ILE A 1 215 ? -23.799 11.423 36.850 1.00 94.38 215 ILE A CA 1
ATOM 1769 C C . ILE A 1 215 ? -23.565 10.842 38.241 1.00 94.38 215 ILE A C 1
ATOM 1771 O O . ILE A 1 215 ? -24.469 10.249 38.831 1.00 94.38 215 ILE A O 1
ATOM 1775 N N . THR A 1 216 ? -22.371 11.061 38.781 1.00 93.69 216 THR A N 1
ATOM 1776 C CA . THR A 1 216 ? -22.015 10.681 40.151 1.00 93.69 216 THR A CA 1
ATOM 1777 C C . THR A 1 216 ? -22.222 11.875 41.075 1.00 93.69 216 THR A C 1
ATOM 1779 O O . THR A 1 216 ? -21.846 13.004 40.743 1.00 93.69 216 THR A O 1
ATOM 1782 N N . LYS A 1 217 ? -22.832 11.633 42.239 1.00 93.06 217 LYS A N 1
ATOM 1783 C CA . LYS A 1 217 ? -23.075 12.650 43.268 1.00 93.06 217 LYS A CA 1
ATOM 1784 C C . LYS A 1 217 ? -22.448 12.245 44.601 1.00 93.06 217 LYS A C 1
ATOM 1786 O O . LYS A 1 217 ? -22.367 11.056 44.898 1.00 93.06 217 LYS A O 1
ATOM 1791 N N . ASP A 1 218 ? -22.018 13.228 45.389 1.00 91.94 218 ASP A N 1
ATOM 1792 C CA . ASP A 1 218 ? -21.580 13.015 46.772 1.00 91.94 218 ASP A CA 1
ATOM 1793 C C . ASP A 1 218 ? -22.771 12.791 47.729 1.00 91.94 218 ASP A C 1
ATOM 1795 O O . ASP A 1 218 ? -23.940 12.859 47.338 1.00 91.94 218 ASP A O 1
ATOM 1799 N N . SER A 1 219 ? -22.478 12.562 49.013 1.00 92.75 219 SER A N 1
ATOM 1800 C CA . SER A 1 219 ? -23.492 12.403 50.067 1.00 92.75 219 SER A CA 1
ATOM 1801 C C . SER A 1 219 ? -24.377 13.639 50.274 1.00 92.75 219 SER A C 1
ATOM 1803 O O . SER A 1 219 ? -25.448 13.526 50.861 1.00 92.75 219 SER A O 1
ATOM 1805 N N . ASN A 1 220 ? -23.947 14.810 49.795 1.00 92.38 220 ASN A N 1
ATOM 1806 C CA . ASN A 1 220 ? -24.686 16.071 49.863 1.00 92.38 220 ASN A CA 1
ATOM 1807 C C . ASN A 1 220 ? -25.478 16.353 48.572 1.00 92.38 220 ASN A C 1
ATOM 1809 O O . ASN A 1 220 ? -26.066 17.426 48.430 1.00 92.38 220 ASN A O 1
ATOM 1813 N N . GLY A 1 221 ? -25.477 15.424 47.610 1.00 89.81 221 GLY A N 1
ATOM 1814 C CA . GLY A 1 221 ? -26.168 15.554 46.329 1.00 89.81 221 GLY A CA 1
ATOM 1815 C C . GLY A 1 221 ? -25.455 16.429 45.291 1.00 89.81 221 GLY A C 1
ATOM 1816 O O . GLY A 1 221 ? -26.042 16.711 44.242 1.00 89.81 221 GLY A O 1
ATOM 1817 N N . ARG A 1 222 ? -24.209 16.854 45.536 1.00 90.94 222 ARG A N 1
ATOM 1818 C CA . ARG A 1 222 ? -23.403 17.642 44.589 1.00 90.94 222 ARG A CA 1
ATOM 1819 C C . ARG A 1 222 ? -22.814 16.733 43.522 1.00 90.94 222 ARG A C 1
ATOM 1821 O O . ARG A 1 222 ? -22.323 15.656 43.839 1.00 90.94 222 ARG A O 1
ATOM 1828 N N . ILE A 1 223 ? -22.836 17.170 42.263 1.00 91.00 223 ILE A N 1
ATOM 1829 C CA . ILE A 1 223 ? -22.241 16.416 41.152 1.00 91.00 223 ILE A CA 1
ATOM 1830 C C . ILE A 1 223 ? -20.719 16.430 41.300 1.00 91.00 223 ILE A C 1
ATOM 1832 O O . ILE A 1 223 ? -20.109 17.496 41.298 1.00 91.00 223 ILE A O 1
ATOM 1836 N N . THR A 1 224 ? -20.115 15.251 41.404 1.00 92.19 224 THR A N 1
ATOM 1837 C CA . THR A 1 224 ? -18.660 15.082 41.511 1.00 92.19 224 THR A CA 1
ATOM 1838 C C . THR A 1 224 ? -18.033 14.696 40.177 1.00 92.19 224 THR A C 1
ATOM 1840 O O . THR A 1 224 ? -16.932 15.150 39.863 1.00 92.19 224 THR A O 1
ATOM 1843 N N . GLU A 1 225 ? -18.749 13.923 39.360 1.00 94.38 225 GLU A N 1
ATOM 1844 C CA . GLU A 1 225 ? -18.279 13.429 38.067 1.00 94.38 225 GLU A CA 1
ATOM 1845 C C . GLU A 1 225 ? -19.438 13.283 37.075 1.00 94.38 225 GLU A C 1
ATOM 1847 O O . GLU A 1 225 ? -20.531 12.840 37.437 1.00 94.38 225 GLU A O 1
ATOM 1852 N N . ILE A 1 226 ? -19.187 13.635 35.813 1.00 94.00 226 ILE A N 1
ATOM 1853 C CA . ILE A 1 226 ? -20.054 13.306 34.681 1.00 94.00 226 ILE A CA 1
ATOM 1854 C C . ILE A 1 226 ? -19.217 12.562 33.647 1.00 94.00 226 ILE A C 1
ATOM 1856 O O . ILE A 1 226 ? -18.278 13.123 33.083 1.00 94.00 226 ILE A O 1
ATOM 1860 N N . LYS A 1 227 ? -19.587 11.315 33.365 1.00 96.00 227 LYS A N 1
ATOM 1861 C CA . LYS A 1 227 ? -19.123 10.594 32.176 1.00 96.00 227 LYS A CA 1
ATOM 1862 C C . LYS A 1 227 ? -20.157 10.767 31.075 1.00 96.00 227 LYS A C 1
ATOM 1864 O O . LYS A 1 227 ? -21.356 10.722 31.357 1.00 96.00 227 LYS A O 1
ATOM 1869 N N . SER A 1 228 ? -19.723 10.976 29.841 1.00 95.75 228 SER A N 1
ATOM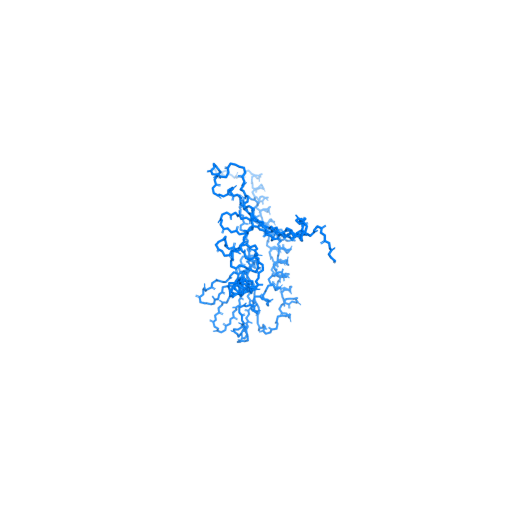 1870 C CA . SER A 1 228 ? -20.625 11.204 28.716 1.00 95.75 228 SER A CA 1
ATOM 1871 C C . SER A 1 228 ? -20.090 10.640 27.409 1.00 95.75 228 SER A C 1
ATOM 1873 O O . SER A 1 228 ? -18.882 10.592 27.202 1.00 95.75 228 SER A O 1
ATOM 1875 N N . LEU A 1 229 ? -20.995 10.229 26.528 1.00 96.06 229 LEU A N 1
ATOM 1876 C CA . LEU A 1 229 ? -20.681 9.843 25.154 1.00 96.06 229 LEU A CA 1
ATOM 1877 C C . LEU A 1 229 ? -21.836 10.202 24.223 1.00 96.06 229 LEU A C 1
ATOM 1879 O O . LEU A 1 229 ? -22.959 10.449 24.678 1.00 96.06 229 LEU A O 1
ATOM 1883 N N . VAL A 1 230 ? -21.556 10.208 22.924 1.00 96.06 230 VAL A N 1
ATOM 1884 C CA . VAL A 1 230 ? -22.543 10.437 21.865 1.00 96.06 230 VAL A CA 1
ATOM 1885 C C . VAL A 1 230 ? -22.768 9.134 21.114 1.00 96.06 230 VAL A C 1
ATOM 1887 O O . VAL A 1 230 ? -21.821 8.397 20.873 1.00 96.06 230 VAL A O 1
ATOM 1890 N N . VAL A 1 231 ? -24.012 8.851 20.743 1.00 95.12 231 VAL A N 1
ATOM 1891 C CA . VAL A 1 231 ? -24.371 7.757 19.837 1.00 95.12 231 VAL A CA 1
ATOM 1892 C C . VAL A 1 231 ? -25.005 8.336 18.580 1.00 95.12 231 VAL A C 1
ATOM 1894 O O . VAL A 1 231 ? -25.937 9.142 18.666 1.00 95.12 231 VAL A O 1
ATOM 1897 N N . GLU A 1 232 ? -24.519 7.882 17.431 1.00 94.00 232 GLU A N 1
ATOM 1898 C CA . GLU A 1 232 ? -25.035 8.167 16.093 1.00 94.00 232 GLU A CA 1
ATOM 1899 C C . GLU A 1 232 ? -25.220 6.832 15.359 1.00 94.00 232 GLU A C 1
ATOM 1901 O O . GLU A 1 232 ? -24.374 5.946 15.445 1.00 94.00 232 GLU A O 1
ATOM 1906 N N . GLN A 1 233 ? -26.364 6.644 14.691 1.00 91.75 233 GLN A N 1
ATOM 1907 C CA . GLN A 1 233 ? -26.672 5.414 13.936 1.00 91.75 233 GLN A CA 1
ATOM 1908 C C . GLN A 1 233 ? -26.466 4.094 14.718 1.00 91.75 233 GLN A C 1
ATOM 1910 O O . GLN A 1 233 ? -26.127 3.062 14.146 1.00 91.75 233 GLN A O 1
ATOM 1915 N N . GLY A 1 234 ? -26.699 4.110 16.033 1.00 91.56 234 GLY A N 1
ATOM 1916 C CA . GLY A 1 234 ? -26.570 2.923 16.881 1.00 91.56 234 GLY A CA 1
ATOM 1917 C C . GLY A 1 234 ? -25.132 2.563 17.264 1.00 91.56 234 GLY A C 1
ATOM 1918 O O . GLY A 1 234 ? -24.927 1.479 17.803 1.00 91.56 234 GLY A O 1
ATOM 1919 N N . SER A 1 235 ? -24.156 3.447 17.031 1.00 93.56 235 SER A N 1
ATOM 1920 C CA . SER A 1 235 ? -22.766 3.280 17.476 1.00 93.56 235 SER A CA 1
ATOM 1921 C C . SER A 1 235 ? -22.260 4.512 18.226 1.00 93.56 235 SER A C 1
ATOM 1923 O O . SER A 1 235 ? -22.697 5.635 17.971 1.00 93.56 235 SER A O 1
ATOM 1925 N N . VAL A 1 236 ? -21.342 4.310 19.171 1.00 93.56 236 VAL A N 1
ATOM 1926 C CA . VAL A 1 236 ? -20.663 5.390 19.896 1.00 93.56 236 VAL A CA 1
ATOM 1927 C C . VAL A 1 236 ? -19.817 6.203 18.918 1.00 93.56 236 VAL A C 1
ATOM 1929 O O . VAL A 1 236 ? -18.984 5.645 18.206 1.00 93.56 236 VAL A O 1
ATOM 1932 N N . LEU A 1 237 ? -20.026 7.517 18.909 1.00 92.00 237 LEU A N 1
ATOM 1933 C CA . LEU A 1 237 ? -19.328 8.480 18.070 1.00 92.00 237 LEU A CA 1
ATOM 1934 C C . LEU A 1 237 ? -18.311 9.268 18.901 1.00 92.00 237 LEU A C 1
ATOM 1936 O O . LEU A 1 237 ? -18.681 10.035 19.795 1.00 92.00 237 LEU A O 1
ATOM 1940 N N . GLY A 1 238 ? -17.039 9.128 18.540 1.00 88.62 238 GLY A N 1
ATOM 1941 C CA . GLY A 1 238 ? -15.921 9.797 19.192 1.00 88.62 238 GLY A CA 1
ATOM 1942 C C . GLY A 1 238 ? -15.541 9.177 20.535 1.00 88.62 238 GLY A C 1
ATOM 1943 O O . GLY A 1 238 ? -16.102 8.171 20.978 1.00 88.62 238 GLY A O 1
ATOM 1944 N N . ASP A 1 239 ? -14.550 9.788 21.179 1.00 88.88 239 ASP A N 1
ATOM 1945 C CA . ASP A 1 239 ? -14.056 9.309 22.463 1.00 88.88 239 ASP A CA 1
ATOM 1946 C C . ASP A 1 239 ? -15.008 9.707 23.604 1.00 88.88 239 ASP A C 1
ATOM 1948 O O . ASP A 1 239 ? -15.430 10.867 23.691 1.00 88.88 239 ASP A O 1
ATOM 1952 N N . PRO A 1 240 ? -15.343 8.776 24.514 1.00 90.62 240 PRO A N 1
ATOM 1953 C CA . PRO A 1 240 ? -16.105 9.102 25.708 1.00 90.62 240 PRO A CA 1
ATOM 1954 C C . PRO A 1 240 ? -15.376 10.132 26.575 1.00 90.62 240 PRO A C 1
ATOM 1956 O O . PRO A 1 240 ? -14.184 10.017 26.861 1.00 90.62 240 PRO A O 1
ATOM 1959 N N . ALA A 1 241 ? -16.122 11.114 27.065 1.00 91.00 241 ALA A N 1
ATOM 1960 C CA . ALA A 1 241 ? -15.604 12.190 27.893 1.00 91.00 241 ALA A CA 1
ATOM 1961 C C . ALA A 1 241 ? -15.904 11.950 29.377 1.00 91.00 241 ALA A C 1
ATOM 1963 O O . ALA A 1 241 ? -16.980 11.475 29.742 1.00 91.00 241 ALA A O 1
ATOM 1964 N N . MET A 1 242 ? -14.975 12.349 30.246 1.00 92.00 242 MET A N 1
ATOM 1965 C CA . MET A 1 242 ? -15.153 12.338 31.697 1.00 92.00 242 MET A CA 1
ATOM 1966 C C . MET A 1 242 ? -14.780 13.704 32.270 1.00 92.00 242 MET A C 1
ATOM 1968 O O . MET A 1 242 ? -13.658 14.177 32.107 1.00 92.00 242 MET A O 1
ATOM 1972 N N . SER A 1 243 ? -15.725 14.336 32.956 1.00 89.62 243 SER A N 1
ATOM 1973 C CA . SER A 1 243 ? -15.551 15.630 33.612 1.00 89.62 243 SER A CA 1
ATOM 1974 C C . SER A 1 243 ? -15.653 15.458 35.123 1.00 89.62 243 SER A C 1
ATOM 1976 O O . SER A 1 243 ? -16.666 14.973 35.622 1.00 89.62 243 SER A O 1
ATOM 1978 N N . LYS A 1 244 ? -14.611 15.866 35.853 1.00 88.56 244 LYS A N 1
ATOM 1979 C CA . LYS A 1 244 ? -14.571 15.864 37.323 1.00 88.56 244 LYS A CA 1
ATOM 1980 C C . LYS A 1 244 ? -14.701 17.295 37.831 1.00 88.56 244 LYS A C 1
ATOM 1982 O O . LYS A 1 244 ? -13.967 18.168 37.378 1.00 88.56 244 LYS A O 1
ATOM 1987 N N . TYR A 1 245 ? -15.627 17.524 38.755 1.00 78.19 245 TYR A N 1
ATOM 1988 C CA . TYR A 1 245 ? -15.963 18.866 39.248 1.00 78.19 245 TYR A CA 1
ATOM 1989 C C . TYR A 1 245 ? -15.430 19.136 40.658 1.00 78.19 245 TYR A C 1
ATOM 1991 O O . TYR A 1 245 ? -15.239 20.292 41.024 1.00 78.19 245 TYR A O 1
ATOM 1999 N N . TYR A 1 246 ? -15.127 18.081 41.419 1.00 66.81 246 TYR A N 1
ATOM 2000 C CA . TYR A 1 246 ? -14.501 18.171 42.736 1.00 66.81 246 TYR A CA 1
ATOM 2001 C C . TYR A 1 246 ? -13.455 17.060 42.876 1.00 66.81 246 TYR A C 1
ATOM 2003 O O . TYR A 1 246 ? -13.763 15.887 42.666 1.00 66.81 246 TYR A O 1
ATOM 2011 N N . GLN A 1 247 ? -12.214 17.432 43.192 1.00 57.59 247 GLN A N 1
ATOM 2012 C CA . GLN A 1 247 ? -11.188 16.490 43.640 1.00 57.59 247 GLN A CA 1
ATOM 2013 C C . GLN A 1 247 ? -11.387 16.267 45.143 1.00 57.59 247 GLN A C 1
ATOM 2015 O O . GLN A 1 247 ? -11.524 17.242 45.884 1.00 57.59 247 GLN A O 1
ATOM 2020 N N . GLN A 1 248 ? -11.470 15.005 45.564 1.00 52.50 248 GLN A N 1
ATOM 2021 C CA . GLN A 1 248 ? -11.204 14.645 46.958 1.00 52.50 248 GLN A CA 1
ATOM 2022 C C . GLN A 1 248 ? -9.700 14.673 47.200 1.00 52.50 248 GLN A C 1
ATOM 2024 O O . GLN A 1 248 ? -8.967 14.249 46.275 1.00 52.50 248 GLN A O 1
#

Organism: NCBI:txid1500254

Sequence (248 aa):
MKNLPPKRRLFSVIAVILIILVFYIGDFINHYKFNRDLKSYVAESVAPKIKGVKEFSLSGPKLKNLNLTFGEDFDQLSLEDKYIFLKPIMNDYESKRSWLISKYNLYGKKTTIDEIVLPNIMINTNKGTYEYGSTNSLTEPNGDLHLESELDGTDEKNRQELEYKEKNIGSLPPYNGMLESDISKSSWGSPTSIEYSKNYDQMRPDRRYKWYKWITKDSNGRITEIKSLVVEQGSVLGDPA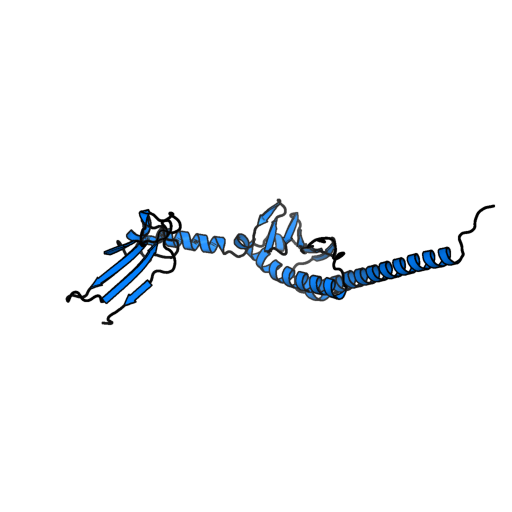MSKYYQQ